Protein AF-A0A7C6GNL2-F1 (afdb_monomer_lite)

Structure (mmCIF, N/CA/C/O backbone):
data_AF-A0A7C6GNL2-F1
#
_entry.id   AF-A0A7C6GNL2-F1
#
loop_
_atom_site.group_PDB
_atom_site.id
_atom_site.type_symbol
_atom_site.label_atom_id
_atom_site.label_alt_id
_atom_site.label_comp_id
_atom_site.label_asym_id
_atom_site.label_entity_id
_atom_site.label_seq_id
_atom_site.pdbx_PDB_ins_code
_atom_site.Cartn_x
_atom_site.Cartn_y
_atom_site.Cartn_z
_atom_site.occupancy
_atom_site.B_iso_or_equiv
_atom_site.auth_seq_id
_atom_site.auth_comp_id
_atom_site.auth_asym_id
_atom_site.auth_atom_id
_atom_site.pdbx_PDB_model_num
ATOM 1 N N . MET A 1 1 ? 19.125 -13.746 -26.989 1.00 33.44 1 MET A N 1
ATOM 2 C CA . MET A 1 1 ? 17.902 -13.047 -26.528 1.00 33.44 1 MET A CA 1
ATOM 3 C C . MET A 1 1 ? 16.769 -14.053 -26.370 1.00 33.44 1 MET A C 1
ATOM 5 O O . MET A 1 1 ? 16.201 -14.472 -27.370 1.00 33.44 1 MET A O 1
ATOM 9 N N . ARG A 1 2 ? 16.473 -14.507 -25.143 1.00 24.39 2 ARG A N 1
ATOM 10 C CA . ARG A 1 2 ? 15.269 -15.316 -24.880 1.00 24.39 2 ARG A CA 1
ATOM 11 C C . ARG A 1 2 ? 14.082 -14.361 -24.769 1.00 24.39 2 ARG A C 1
ATOM 13 O O . ARG A 1 2 ? 14.089 -13.482 -23.917 1.00 24.39 2 ARG A O 1
ATOM 20 N N . LYS A 1 3 ? 13.096 -14.511 -25.657 1.00 26.95 3 LYS A N 1
ATOM 21 C CA . LYS A 1 3 ? 11.795 -13.844 -25.534 1.00 26.95 3 LYS A CA 1
ATOM 22 C C . LYS A 1 3 ? 11.129 -14.372 -24.263 1.00 26.95 3 LYS A C 1
ATOM 24 O O . LYS A 1 3 ? 10.720 -15.530 -24.237 1.00 26.95 3 LYS A O 1
ATOM 29 N N . ILE A 1 4 ? 11.056 -13.540 -23.229 1.00 29.83 4 ILE A N 1
ATOM 30 C CA . ILE A 1 4 ? 10.229 -13.796 -22.048 1.00 29.83 4 ILE A CA 1
ATOM 31 C C . ILE A 1 4 ? 8.781 -13.827 -22.550 1.00 29.83 4 ILE A C 1
ATOM 33 O O . ILE A 1 4 ? 8.282 -12.830 -23.078 1.00 29.83 4 ILE A O 1
ATOM 37 N N . ARG A 1 5 ? 8.142 -15.000 -22.499 1.00 28.52 5 ARG A N 1
ATOM 38 C CA . ARG A 1 5 ? 6.712 -15.128 -22.790 1.00 28.52 5 ARG A CA 1
ATOM 39 C C . ARG A 1 5 ? 5.956 -14.483 -21.631 1.00 28.52 5 ARG A C 1
ATOM 41 O O . ARG A 1 5 ? 6.134 -14.889 -20.491 1.00 28.52 5 ARG A O 1
ATOM 48 N N . ARG A 1 6 ? 5.155 -13.467 -21.948 1.00 39.97 6 ARG A N 1
ATOM 49 C CA . ARG A 1 6 ? 4.158 -12.890 -21.047 1.00 39.97 6 ARG A CA 1
ATOM 50 C C . ARG A 1 6 ? 3.009 -13.884 -20.961 1.00 39.97 6 ARG A C 1
ATOM 52 O O . ARG A 1 6 ? 2.268 -14.023 -21.929 1.00 39.97 6 ARG A O 1
ATOM 59 N N . ASP A 1 7 ? 2.929 -14.609 -19.858 1.00 34.62 7 ASP A N 1
ATOM 60 C CA . ASP A 1 7 ? 1.744 -15.386 -19.511 1.00 34.62 7 ASP A CA 1
ATOM 61 C C . ASP A 1 7 ? 0.871 -14.471 -18.644 1.00 34.62 7 ASP A C 1
ATOM 63 O O . ASP A 1 7 ? 0.936 -14.498 -17.420 1.00 34.62 7 ASP A O 1
ATOM 67 N N . THR A 1 8 ? 0.188 -13.523 -19.289 1.00 42.47 8 THR A N 1
ATOM 68 C CA . THR A 1 8 ? -0.749 -12.611 -18.621 1.00 42.47 8 THR A CA 1
ATOM 69 C C . THR A 1 8 ? -2.067 -13.352 -18.478 1.00 42.47 8 THR A C 1
ATOM 71 O O . THR A 1 8 ? -2.775 -13.556 -19.472 1.00 42.47 8 THR A O 1
ATOM 74 N N . GLY A 1 9 ? -2.372 -13.792 -17.259 1.00 48.53 9 GLY A N 1
ATOM 75 C CA . GLY A 1 9 ? -3.711 -14.247 -16.908 1.00 48.53 9 GLY A CA 1
ATOM 76 C C . GLY A 1 9 ? -4.732 -13.107 -17.041 1.00 48.53 9 GLY A C 1
ATOM 77 O O . GLY A 1 9 ? -4.393 -11.993 -17.447 1.00 48.53 9 GLY A O 1
ATOM 78 N N . PRO A 1 10 ? -6.016 -13.349 -16.733 1.00 55.38 10 PRO A N 1
ATOM 79 C CA . PRO A 1 10 ? -6.971 -12.252 -16.632 1.00 55.38 10 PRO A CA 1
ATOM 80 C C . PRO A 1 10 ? -6.491 -11.253 -15.570 1.00 55.38 10 PRO A C 1
ATOM 82 O O . PRO A 1 10 ? -6.078 -11.661 -14.485 1.00 55.38 10 PRO A O 1
ATOM 85 N N . ALA A 1 11 ? -6.565 -9.957 -15.887 1.00 65.69 11 ALA A N 1
ATOM 86 C CA . ALA A 1 11 ? -6.162 -8.892 -14.976 1.00 65.69 11 ALA A CA 1
ATOM 87 C C . ALA A 1 11 ? -6.841 -9.060 -13.607 1.00 65.69 11 ALA A C 1
ATOM 89 O O . ALA A 1 11 ? -8.054 -9.284 -13.521 1.00 65.69 11 ALA A O 1
ATOM 90 N N . LEU A 1 12 ? -6.043 -8.965 -12.545 1.00 76.62 12 LEU A N 1
ATOM 91 C CA . LEU A 1 12 ? -6.533 -9.075 -11.179 1.00 76.62 12 LEU A CA 1
ATOM 92 C C . LEU A 1 12 ? -7.338 -7.824 -10.808 1.00 76.62 12 LEU A C 1
ATOM 94 O O . LEU A 1 12 ? -6.898 -6.696 -11.022 1.00 76.62 12 LEU A O 1
ATOM 98 N N . ASP A 1 13 ? -8.526 -8.049 -10.253 1.00 80.25 13 ASP A N 1
ATOM 99 C CA . ASP A 1 13 ? -9.419 -7.016 -9.730 1.00 80.25 13 ASP A CA 1
ATOM 100 C C . ASP A 1 13 ? -9.452 -7.138 -8.205 1.00 80.25 13 ASP A C 1
ATOM 102 O O . ASP A 1 13 ? -10.037 -8.077 -7.661 1.00 80.25 13 ASP A O 1
ATOM 106 N N . GLY A 1 14 ? -8.779 -6.209 -7.531 1.00 69.69 14 GLY A N 1
ATOM 107 C CA . GLY A 1 14 ? -8.608 -6.159 -6.085 1.00 69.69 14 GLY A CA 1
ATOM 108 C C . GLY A 1 14 ? -9.915 -6.008 -5.318 1.00 69.69 14 GLY A C 1
ATOM 109 O O . GLY A 1 14 ? -10.025 -6.518 -4.204 1.00 69.69 14 GLY A O 1
ATOM 110 N N . SER A 1 15 ? -10.936 -5.389 -5.923 1.00 75.69 15 SER A N 1
ATOM 111 C CA . SER A 1 15 ? -12.240 -5.181 -5.278 1.00 75.69 15 SER A CA 1
ATOM 112 C C . SER A 1 15 ? -12.933 -6.492 -4.900 1.00 75.69 15 SER A C 1
ATOM 114 O O . SER A 1 15 ? -13.653 -6.551 -3.903 1.00 75.69 15 SER A O 1
ATOM 116 N N . LYS A 1 16 ? -12.643 -7.572 -5.635 1.00 79.94 16 LYS A N 1
ATOM 117 C CA . LYS A 1 16 ? -13.168 -8.917 -5.369 1.00 79.94 16 LYS A CA 1
ATOM 118 C C . LYS A 1 16 ? -12.619 -9.549 -4.096 1.00 79.94 16 LYS A C 1
ATOM 120 O O . LYS A 1 16 ? -13.212 -10.513 -3.638 1.00 79.94 16 LYS A O 1
ATOM 125 N N . TYR A 1 17 ? -11.519 -9.017 -3.561 1.00 75.75 17 TYR A N 1
ATOM 126 C CA . TYR A 1 17 ? -10.804 -9.575 -2.413 1.00 75.75 17 TYR A CA 1
ATOM 127 C C . TYR A 1 17 ? -10.916 -8.697 -1.156 1.00 75.75 17 TYR A C 1
ATOM 129 O O . TYR A 1 17 ? -10.253 -8.951 -0.152 1.00 75.75 17 TYR A O 1
ATOM 137 N N . ALA A 1 18 ? -11.724 -7.631 -1.192 1.00 69.38 18 ALA A N 1
ATOM 138 C CA . ALA A 1 18 ? -11.839 -6.688 -0.079 1.00 69.38 18 ALA A CA 1
ATOM 139 C C . ALA A 1 18 ? -12.412 -7.341 1.197 1.00 69.38 18 ALA A C 1
ATOM 141 O O . ALA A 1 18 ? -12.014 -6.995 2.308 1.00 69.38 18 ALA A O 1
ATOM 142 N N . ALA A 1 19 ? -13.317 -8.315 1.050 1.00 67.00 19 ALA A N 1
ATOM 143 C CA . ALA A 1 19 ? -13.895 -9.051 2.175 1.00 67.00 19 ALA A CA 1
ATOM 144 C C . ALA A 1 19 ? -12.882 -10.015 2.817 1.00 67.00 19 ALA A C 1
ATOM 146 O O . ALA A 1 19 ? -12.830 -10.139 4.041 1.00 67.00 19 ALA A O 1
ATOM 147 N N . GLU A 1 20 ? -12.041 -10.653 2.008 1.00 72.94 20 GLU A N 1
ATOM 148 C CA . GLU A 1 20 ? -10.931 -11.492 2.442 1.00 72.94 20 GLU A CA 1
ATOM 149 C C . GLU A 1 20 ? -9.915 -10.644 3.205 1.00 72.94 20 GLU A C 1
ATOM 151 O O . GLU A 1 20 ? -9.549 -11.005 4.323 1.00 72.94 20 GLU A O 1
ATOM 156 N N . VAL A 1 21 ? -9.548 -9.473 2.665 1.00 67.25 21 VAL A N 1
ATOM 157 C CA . VAL A 1 21 ? -8.691 -8.482 3.340 1.00 67.25 21 VAL A CA 1
ATOM 158 C C . VAL A 1 21 ? -9.301 -8.031 4.678 1.00 67.25 21 VAL A C 1
ATOM 160 O O . VAL A 1 21 ? -8.579 -7.901 5.660 1.00 67.25 21 VAL A O 1
ATOM 163 N N . TRP A 1 22 ? -10.621 -7.868 4.798 1.00 68.00 22 TRP A N 1
ATOM 164 C CA . TRP A 1 22 ? -11.249 -7.574 6.097 1.00 68.00 22 TRP A CA 1
ATOM 165 C C . TRP A 1 22 ? -11.150 -8.728 7.096 1.00 68.00 22 TRP A C 1
ATOM 167 O O . TRP A 1 22 ? -10.716 -8.536 8.235 1.00 68.00 22 TRP A O 1
ATOM 177 N N . SER A 1 23 ? -11.561 -9.927 6.671 1.00 63.06 23 SER A N 1
ATOM 178 C CA . SER A 1 23 ? -11.539 -11.130 7.510 1.00 63.06 23 SER A CA 1
ATOM 179 C C . SER A 1 23 ? -10.132 -11.383 8.061 1.00 63.06 23 SER A C 1
ATOM 181 O O . SER A 1 23 ? -9.971 -11.799 9.207 1.00 63.06 23 SER A O 1
ATOM 183 N N . LEU A 1 24 ? -9.122 -11.040 7.262 1.00 59.66 24 LEU A N 1
ATOM 184 C CA . LEU A 1 24 ? -7.699 -11.069 7.570 1.00 59.66 24 LEU A CA 1
ATOM 185 C C . LEU A 1 24 ? -7.273 -10.139 8.712 1.00 59.66 24 LEU A C 1
ATOM 187 O O . LEU A 1 24 ? -6.586 -10.576 9.636 1.00 59.66 24 LEU A O 1
ATOM 191 N N . PHE A 1 25 ? -7.685 -8.871 8.670 1.00 59.47 25 PHE A N 1
ATOM 192 C CA . PHE A 1 25 ? -7.272 -7.869 9.659 1.00 59.47 25 PHE A CA 1
ATOM 193 C C . PHE A 1 25 ? -8.088 -7.903 10.954 1.00 59.47 25 PHE A C 1
ATOM 195 O O . PHE A 1 25 ? -7.600 -7.465 11.991 1.00 59.47 25 PHE A O 1
ATOM 202 N N . SER A 1 26 ? -9.281 -8.505 10.945 1.00 57.78 26 SER A N 1
ATOM 203 C CA . SER A 1 26 ? -10.074 -8.718 12.168 1.00 57.78 26 SER A CA 1
ATOM 204 C C . SER A 1 26 ? -9.400 -9.642 13.203 1.00 57.78 26 SER A C 1
ATOM 206 O O . SER A 1 26 ? -9.794 -9.650 14.368 1.00 57.78 26 SER A O 1
ATOM 208 N N . ALA A 1 27 ? -8.354 -10.377 12.799 1.00 49.28 27 ALA A N 1
ATOM 209 C CA . ALA A 1 27 ? -7.513 -11.204 13.668 1.00 49.28 27 ALA A CA 1
ATOM 210 C C . ALA A 1 27 ? -6.272 -10.465 14.223 1.00 49.28 27 ALA A C 1
ATOM 212 O O . ALA A 1 27 ? -5.505 -11.038 14.997 1.00 49.28 27 ALA A O 1
ATOM 213 N N . VAL A 1 28 ? -6.048 -9.201 13.842 1.00 47.91 28 VAL A N 1
ATOM 214 C CA . VAL A 1 28 ? -4.936 -8.377 14.337 1.00 47.91 28 VAL A CA 1
ATOM 215 C C . VAL A 1 28 ? -5.339 -7.738 15.664 1.00 47.91 28 VAL A C 1
ATOM 217 O O . VAL A 1 28 ? -6.171 -6.837 15.700 1.00 47.91 28 VAL A O 1
ATOM 220 N N . SER A 1 29 ? -4.735 -8.171 16.773 1.00 50.78 29 SER A N 1
ATOM 221 C CA . SER A 1 29 ? -4.815 -7.453 18.050 1.00 50.78 29 SER A CA 1
ATOM 222 C C . SER A 1 29 ? -3.438 -6.952 18.482 1.00 50.78 29 SER A C 1
ATOM 224 O O . SER A 1 29 ? -2.419 -7.584 18.210 1.00 50.78 29 SER A O 1
ATOM 226 N N . ARG A 1 30 ? -3.407 -5.785 19.142 1.00 42.44 30 ARG A N 1
ATOM 227 C CA . ARG A 1 30 ? -2.178 -5.179 19.675 1.00 42.44 30 ARG A CA 1
ATOM 228 C C . ARG A 1 30 ? -1.439 -6.183 20.567 1.00 42.44 30 ARG A C 1
ATOM 230 O O . ARG A 1 30 ? -1.999 -6.633 21.564 1.00 42.44 30 ARG A O 1
ATOM 237 N N . SER A 1 31 ? -0.164 -6.435 20.281 1.00 39.41 31 SER A N 1
ATOM 238 C CA . SER A 1 31 ? 0.769 -7.020 21.246 1.00 39.41 31 SER A CA 1
ATOM 239 C C . SER A 1 31 ? 1.879 -6.015 21.538 1.00 39.41 31 SER A C 1
ATOM 241 O O . SER A 1 31 ? 2.695 -5.705 20.674 1.00 39.41 31 SER A O 1
ATOM 243 N N . VAL A 1 32 ? 1.879 -5.462 22.752 1.00 36.00 32 VAL A N 1
ATOM 244 C CA . VAL A 1 32 ? 2.984 -4.647 23.269 1.00 36.00 32 VAL A CA 1
ATOM 245 C C . VAL A 1 32 ? 3.971 -5.618 23.908 1.00 36.00 32 VAL A C 1
ATOM 247 O O . VAL A 1 32 ? 3.662 -6.201 24.948 1.00 36.00 32 VAL A O 1
ATOM 250 N N . LYS A 1 33 ? 5.151 -5.824 23.310 1.00 37.06 33 LYS A N 1
ATOM 251 C CA . LYS A 1 33 ? 6.244 -6.488 24.036 1.00 37.06 33 LYS A CA 1
ATOM 252 C C . LYS A 1 33 ? 6.820 -5.495 25.039 1.00 37.06 33 LYS A C 1
ATOM 254 O O . LYS A 1 33 ? 7.114 -4.356 24.693 1.00 37.06 33 LYS A O 1
ATOM 259 N N . GLY A 1 34 ? 6.860 -5.934 26.295 1.00 33.59 34 GLY A N 1
ATOM 260 C CA . GLY A 1 34 ? 7.109 -5.110 27.469 1.00 33.59 34 GLY A CA 1
ATOM 261 C C . GLY A 1 34 ? 8.377 -4.266 27.394 1.00 33.59 34 GLY A C 1
ATOM 262 O O . GLY A 1 34 ? 9.389 -4.659 26.822 1.00 33.59 34 GLY A O 1
ATOM 263 N N . THR A 1 35 ? 8.295 -3.107 28.034 1.00 32.00 35 THR A N 1
ATOM 264 C CA . THR A 1 35 ? 9.419 -2.253 28.407 1.00 32.00 35 THR A CA 1
ATOM 265 C C . THR A 1 35 ? 10.457 -3.052 29.195 1.00 32.00 35 THR A C 1
ATOM 267 O O . THR A 1 35 ? 10.223 -3.371 30.361 1.00 32.00 35 THR A O 1
ATOM 270 N N . GLU A 1 36 ? 11.617 -3.341 28.605 1.00 32.41 36 GLU A N 1
ATOM 271 C CA . GLU A 1 36 ? 12.822 -3.589 29.398 1.00 32.41 36 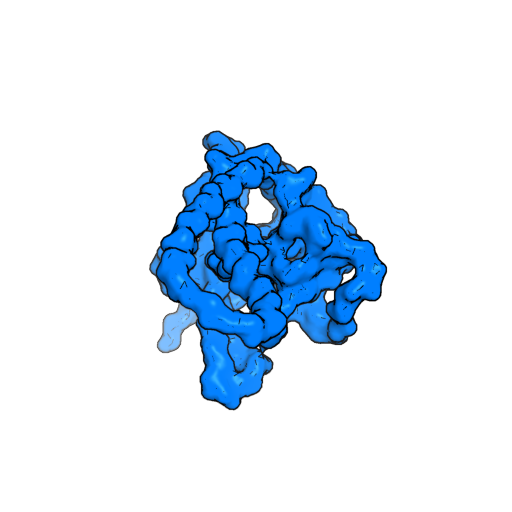GLU A CA 1
ATOM 272 C C . GLU A 1 36 ? 13.425 -2.235 29.775 1.00 32.41 36 GLU A C 1
ATOM 274 O O . GLU A 1 36 ? 14.167 -1.610 29.020 1.00 32.41 36 GLU A O 1
ATOM 279 N N . THR A 1 37 ? 13.090 -1.763 30.973 1.00 30.92 37 THR A N 1
ATOM 280 C CA . THR A 1 37 ? 13.847 -0.709 31.642 1.00 30.92 37 THR A CA 1
ATOM 281 C C . THR A 1 37 ? 15.217 -1.268 32.009 1.00 30.92 37 THR A C 1
ATOM 283 O O . THR A 1 37 ? 15.380 -1.973 33.005 1.00 30.92 37 THR A O 1
ATOM 286 N N . ARG A 1 38 ? 16.238 -0.945 31.213 1.00 30.98 38 ARG A N 1
ATOM 287 C CA . ARG A 1 38 ? 17.623 -1.048 31.676 1.00 30.98 38 ARG A CA 1
ATOM 288 C C . ARG A 1 38 ? 17.912 0.146 32.578 1.00 30.98 38 ARG A C 1
ATOM 290 O O . ARG A 1 38 ? 18.165 1.246 32.100 1.00 30.98 38 ARG A O 1
ATOM 297 N N . SER A 1 39 ? 17.866 -0.081 33.887 1.00 25.36 39 SER A N 1
ATOM 298 C CA . SER A 1 39 ? 18.403 0.852 34.875 1.00 25.36 39 SER A CA 1
ATOM 299 C C . SER A 1 39 ? 19.901 1.024 34.626 1.00 25.36 39 SER A C 1
ATOM 301 O O . SER A 1 39 ? 20.666 0.071 34.772 1.00 25.36 39 SER A O 1
ATOM 303 N N . VAL A 1 40 ? 20.321 2.227 34.243 1.00 33.22 40 VAL A N 1
ATOM 304 C CA . VAL A 1 40 ? 21.727 2.628 34.308 1.00 33.22 40 VAL A CA 1
ATOM 305 C C . VAL A 1 40 ? 21.905 3.360 35.634 1.00 33.22 40 VAL A C 1
ATOM 307 O O . VAL A 1 40 ? 21.385 4.458 35.820 1.00 33.22 40 VAL A O 1
ATOM 310 N N . GLU A 1 41 ? 22.583 2.721 36.586 1.00 30.84 41 GLU A N 1
ATOM 311 C CA . GLU A 1 41 ? 23.056 3.393 37.794 1.00 30.84 41 GLU A CA 1
ATOM 312 C C . GLU A 1 41 ? 24.193 4.359 37.440 1.00 30.84 41 GLU A C 1
ATOM 314 O O . GLU A 1 41 ? 25.213 3.953 36.887 1.00 30.84 41 GLU A O 1
ATOM 319 N N . GLY A 1 42 ? 24.024 5.618 37.853 1.00 30.56 42 GLY A N 1
ATOM 320 C CA . GLY A 1 42 ? 25.122 6.531 38.163 1.00 30.56 42 GLY A CA 1
ATOM 321 C C . GLY A 1 42 ? 25.489 7.547 37.081 1.00 30.56 42 GLY A C 1
ATOM 322 O O . GLY A 1 42 ? 26.193 7.224 36.132 1.00 30.56 42 GLY A O 1
ATOM 323 N N . ALA A 1 43 ? 25.097 8.804 37.300 1.00 31.91 43 ALA A N 1
ATOM 324 C CA . ALA A 1 43 ? 25.997 9.938 37.566 1.00 31.91 43 ALA A CA 1
ATOM 325 C C . ALA A 1 43 ? 25.318 11.258 37.170 1.00 31.91 43 ALA A C 1
ATOM 327 O O . ALA A 1 43 ? 24.861 11.447 36.047 1.00 31.91 43 ALA A O 1
ATOM 328 N N . GLU A 1 44 ? 25.258 12.160 38.140 1.00 40.31 44 GLU A N 1
ATOM 329 C CA . GLU A 1 44 ? 24.697 13.504 38.071 1.00 40.31 44 GLU A CA 1
ATOM 330 C C . GLU A 1 44 ? 25.380 14.360 36.989 1.00 40.31 44 GLU A C 1
ATOM 332 O O . GLU A 1 44 ? 26.604 14.353 36.875 1.00 40.31 44 GLU A O 1
ATOM 337 N N . THR A 1 45 ? 24.605 15.124 36.213 1.00 35.06 45 THR A N 1
ATOM 338 C CA . THR A 1 45 ? 24.884 16.529 35.840 1.00 35.06 45 THR A CA 1
ATOM 339 C C . THR A 1 45 ? 23.701 17.119 35.066 1.00 35.06 45 THR A C 1
ATOM 341 O O . THR A 1 45 ? 23.115 16.484 34.195 1.00 35.06 45 THR A O 1
ATOM 344 N N . GLU A 1 46 ? 23.330 18.344 35.435 1.00 38.84 46 GLU A N 1
ATOM 345 C CA . GLU A 1 46 ? 22.211 19.115 34.897 1.00 38.84 46 GLU A CA 1
ATOM 346 C C . GLU A 1 46 ? 22.395 19.471 33.411 1.00 38.84 46 GLU A C 1
ATOM 348 O O . GLU A 1 46 ? 23.426 20.001 32.997 1.00 38.84 46 GLU A O 1
ATOM 353 N N . GLY A 1 47 ? 21.347 19.249 32.621 1.00 30.44 47 GLY A N 1
ATOM 354 C CA . GLY A 1 47 ? 21.229 19.708 31.241 1.00 30.44 47 GLY A CA 1
ATOM 355 C C . GLY A 1 47 ? 19.965 19.124 30.624 1.00 30.44 47 GLY A C 1
ATOM 356 O O . GLY A 1 47 ? 19.738 17.925 30.724 1.00 30.44 47 GLY A O 1
ATOM 357 N N . VAL A 1 48 ? 19.107 19.970 30.051 1.00 34.47 48 VAL A N 1
ATOM 358 C CA . VAL A 1 48 ? 17.815 19.592 29.452 1.00 34.47 48 VAL A CA 1
ATOM 359 C C . VAL A 1 48 ? 18.000 18.412 28.488 1.00 34.47 48 VAL A C 1
ATOM 361 O O . VAL A 1 48 ? 18.540 18.580 27.397 1.00 34.47 48 VAL A O 1
ATOM 364 N N . GLN A 1 49 ? 17.564 17.221 28.904 1.00 25.89 49 GLN A N 1
ATOM 365 C CA . GLN A 1 49 ? 17.532 16.027 28.067 1.00 25.89 49 GLN A CA 1
ATOM 366 C C . GLN A 1 49 ? 16.297 16.105 27.169 1.00 25.89 49 GLN A C 1
ATOM 368 O O . GLN A 1 49 ? 15.166 16.116 27.656 1.00 25.89 49 GLN A O 1
ATOM 373 N N . ALA A 1 50 ? 16.509 16.164 25.854 1.00 31.34 50 ALA A N 1
ATOM 374 C CA . ALA A 1 50 ? 15.494 15.707 24.920 1.00 31.34 50 ALA A CA 1
ATOM 375 C C . ALA A 1 50 ? 15.303 14.209 25.185 1.00 31.34 50 ALA A C 1
ATOM 377 O O . ALA A 1 50 ? 16.250 13.431 25.079 1.00 31.34 50 ALA A O 1
ATOM 378 N N . ASP A 1 51 ? 14.104 13.833 25.619 1.00 28.00 51 ASP A N 1
ATOM 379 C CA . ASP A 1 51 ? 13.707 12.445 25.810 1.00 28.00 51 ASP A CA 1
ATOM 380 C C . ASP A 1 51 ? 13.588 11.775 24.432 1.00 28.00 51 ASP A C 1
ATOM 382 O O . ASP A 1 51 ? 12.524 11.738 23.822 1.00 28.00 51 ASP A O 1
ATOM 386 N N . GLU A 1 52 ? 14.717 11.303 23.899 1.00 37.41 52 GLU A N 1
ATOM 387 C CA . GLU A 1 52 ? 14.781 10.428 22.723 1.00 37.41 52 GLU A CA 1
ATOM 388 C C . GLU A 1 52 ? 14.536 8.961 23.118 1.00 37.41 52 GLU A C 1
ATOM 390 O O . GLU A 1 52 ? 15.176 8.045 22.602 1.00 37.41 52 GLU A O 1
ATOM 395 N N . SER A 1 53 ? 13.598 8.691 24.032 1.00 31.28 53 SER A N 1
ATOM 396 C CA . SER A 1 53 ? 13.071 7.335 24.197 1.00 31.28 53 SER A CA 1
ATOM 397 C C . SER A 1 53 ? 12.051 7.035 23.093 1.00 31.28 53 SER A C 1
ATOM 399 O O . SER A 1 53 ? 10.846 6.915 23.308 1.00 31.28 53 SER A O 1
ATOM 401 N N . VAL A 1 54 ? 12.535 6.883 21.856 1.00 37.03 54 VAL A N 1
ATOM 402 C CA . VAL A 1 54 ? 11.744 6.223 20.812 1.00 37.03 54 VAL A CA 1
ATOM 403 C C . VAL A 1 54 ? 11.710 4.744 21.174 1.00 37.03 54 VAL A C 1
ATOM 405 O O . VAL A 1 54 ? 12.614 3.983 20.847 1.00 37.03 54 VAL A O 1
ATOM 408 N N . SER A 1 55 ? 10.695 4.332 21.929 1.00 37.91 55 SER A N 1
ATOM 409 C CA . SER A 1 55 ? 10.412 2.914 22.123 1.00 37.91 55 SER A CA 1
ATOM 410 C C . SER A 1 55 ? 10.249 2.257 20.750 1.00 37.91 55 SER A C 1
ATOM 412 O O . SER A 1 55 ? 9.395 2.692 19.974 1.00 37.91 55 SER A O 1
ATOM 414 N N . ASP A 1 56 ? 11.035 1.215 20.467 1.00 37.56 56 ASP A N 1
ATOM 415 C CA . ASP A 1 56 ? 10.899 0.376 19.273 1.00 37.56 56 ASP A CA 1
ATOM 416 C C . ASP A 1 56 ? 9.584 -0.411 19.353 1.00 37.56 56 ASP A C 1
ATOM 418 O O . ASP A 1 56 ? 9.533 -1.586 19.724 1.00 37.56 56 ASP A O 1
ATOM 422 N N . VAL A 1 57 ? 8.473 0.251 19.036 1.00 40.81 57 VAL A N 1
ATOM 423 C CA . VAL A 1 57 ? 7.179 -0.412 18.931 1.00 40.81 57 VAL A CA 1
ATOM 424 C C . VAL A 1 57 ? 7.153 -1.150 17.599 1.00 40.81 57 VAL A C 1
ATOM 426 O O . VAL A 1 57 ? 6.804 -0.600 16.557 1.00 40.81 57 VAL A O 1
ATOM 429 N N . THR A 1 58 ? 7.559 -2.417 17.633 1.00 44.88 58 THR A N 1
ATOM 430 C CA . THR A 1 58 ? 7.302 -3.347 16.532 1.00 44.88 58 THR A CA 1
ATOM 431 C C . THR A 1 58 ? 5.892 -3.892 16.709 1.00 44.88 58 THR A C 1
ATOM 433 O O . THR A 1 58 ? 5.630 -4.699 17.602 1.00 44.88 58 THR A O 1
ATOM 436 N N . TRP A 1 59 ? 4.967 -3.417 15.881 1.00 51.12 59 TRP A N 1
ATOM 437 C CA . TRP A 1 59 ? 3.578 -3.862 15.907 1.00 51.12 59 TRP A CA 1
ATOM 438 C C . TRP A 1 59 ? 3.486 -5.281 15.357 1.00 51.12 59 TRP A C 1
ATOM 440 O O . TRP A 1 59 ? 3.791 -5.502 14.191 1.00 51.12 59 TRP A O 1
ATOM 450 N N . GLN A 1 60 ? 3.085 -6.237 16.191 1.00 50.19 60 GLN A N 1
ATOM 451 C CA . GLN A 1 60 ? 2.962 -7.645 15.817 1.00 50.19 60 GLN A CA 1
ATOM 452 C C . GLN A 1 60 ? 1.475 -8.021 15.734 1.00 50.19 60 GLN A C 1
ATOM 454 O O . GLN A 1 60 ? 0.707 -7.679 16.637 1.00 50.19 60 GLN A O 1
ATOM 459 N N . GLN A 1 61 ? 1.073 -8.711 14.663 1.00 52.62 61 GLN A N 1
ATOM 460 C CA . GLN A 1 61 ? -0.191 -9.451 14.641 1.00 52.62 61 GLN A CA 1
ATOM 461 C C . GLN A 1 61 ? -0.120 -10.571 15.699 1.00 52.62 61 GLN A C 1
ATOM 463 O O . GLN A 1 61 ? 0.953 -10.932 16.172 1.00 52.62 61 GLN A O 1
ATOM 468 N N . SER A 1 62 ? -1.266 -11.022 16.194 1.00 43.75 62 SER A N 1
ATOM 469 C CA . SER A 1 62 ? -1.348 -11.966 17.318 1.00 43.75 62 SER A CA 1
ATOM 470 C C . SER A 1 62 ? -1.846 -13.347 16.897 1.00 43.75 62 SER A C 1
ATOM 472 O O . SER A 1 62 ? -1.607 -14.321 17.611 1.00 43.75 62 SER A O 1
ATOM 474 N N . ALA A 1 63 ? -2.495 -13.452 15.736 1.00 45.69 63 ALA A N 1
ATOM 475 C CA . ALA A 1 63 ? -2.755 -14.707 15.051 1.00 45.69 63 ALA A CA 1
ATOM 476 C C . ALA A 1 63 ? -3.119 -14.462 13.581 1.00 45.69 63 ALA A C 1
ATOM 478 O O . ALA A 1 63 ? -3.867 -13.543 13.243 1.00 45.69 63 ALA A O 1
ATOM 479 N N . ALA A 1 64 ? -2.634 -15.346 12.718 1.00 47.50 64 ALA A N 1
ATOM 480 C CA . ALA A 1 64 ? -3.183 -15.530 11.390 1.00 47.50 64 ALA A CA 1
ATOM 481 C C . ALA A 1 64 ? -4.594 -16.148 11.471 1.00 47.50 64 ALA A C 1
ATOM 483 O O . ALA A 1 64 ? -4.778 -17.112 12.222 1.00 47.50 64 ALA A O 1
ATOM 484 N N . PRO A 1 65 ? -5.591 -15.656 10.715 1.00 51.06 65 PRO A N 1
ATOM 485 C CA . PRO A 1 65 ? -6.870 -16.348 10.595 1.00 51.06 65 PRO A CA 1
ATOM 486 C C . PRO A 1 65 ? -6.682 -17.773 10.061 1.00 51.06 65 PRO A C 1
ATOM 488 O O . PRO A 1 65 ? -5.829 -18.021 9.212 1.00 51.06 65 PRO A O 1
ATOM 491 N N . SER A 1 66 ? -7.501 -18.708 10.546 1.00 46.62 66 SER A N 1
ATOM 492 C CA . SER A 1 66 ? -7.356 -20.142 10.265 1.00 46.62 66 SER A CA 1
ATOM 493 C C . SER A 1 66 ? -7.674 -20.544 8.822 1.00 46.62 66 SER A C 1
ATOM 495 O O . SER A 1 66 ? -7.172 -21.568 8.374 1.00 46.62 66 SER A O 1
ATOM 497 N N . GLU A 1 67 ? -8.474 -19.759 8.093 1.00 50.81 67 GLU A N 1
ATOM 498 C CA . GLU A 1 67 ? -8.755 -19.957 6.666 1.00 50.81 67 GLU A CA 1
ATOM 499 C C . GLU A 1 67 ? -8.986 -18.596 5.998 1.00 50.81 67 GLU A C 1
ATOM 501 O O . GLU A 1 67 ? -10.001 -17.934 6.216 1.00 50.81 67 GLU A O 1
ATOM 506 N N . ILE A 1 68 ? -8.015 -18.154 5.205 1.00 55.94 68 ILE A N 1
ATOM 507 C CA . ILE A 1 68 ? -8.088 -16.924 4.416 1.00 55.94 68 ILE A CA 1
ATOM 508 C C . ILE A 1 68 ? -8.452 -17.325 2.989 1.00 55.94 68 ILE A C 1
ATOM 510 O O . ILE A 1 68 ? -7.870 -18.264 2.445 1.00 55.94 68 ILE A O 1
ATOM 514 N N . GLY A 1 69 ? -9.411 -16.629 2.375 1.00 56.81 69 GLY A N 1
ATOM 515 C CA . GLY A 1 69 ? -9.745 -16.847 0.967 1.00 56.81 69 GLY A CA 1
ATOM 516 C C . GLY A 1 69 ? -8.513 -16.696 0.065 1.00 56.81 69 GLY A C 1
ATOM 517 O O . GLY A 1 69 ? -7.602 -15.922 0.349 1.00 56.81 69 GLY A O 1
ATOM 518 N N . LYS A 1 70 ? -8.461 -17.453 -1.031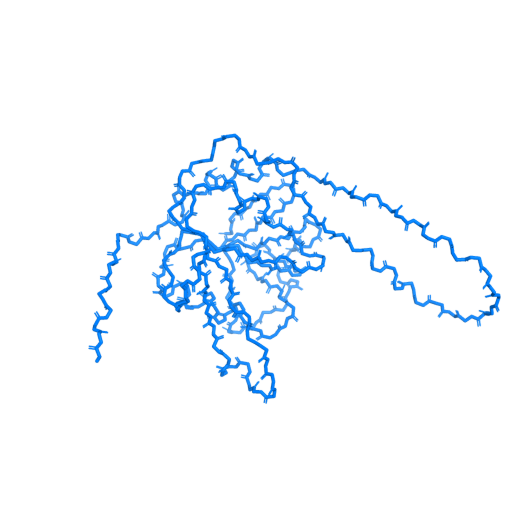 1.00 71.12 70 LYS A N 1
ATOM 519 C CA . LYS A 1 70 ? -7.291 -17.482 -1.915 1.00 71.12 70 LYS A CA 1
ATOM 520 C C . LYS A 1 70 ? -7.106 -16.143 -2.638 1.00 71.12 70 LYS A C 1
ATOM 522 O O . LYS A 1 70 ? -7.881 -15.819 -3.538 1.00 71.12 70 LYS A O 1
ATOM 527 N N . ILE A 1 71 ? -6.055 -15.400 -2.292 1.00 77.50 71 ILE A N 1
ATOM 528 C CA . ILE A 1 71 ? -5.640 -14.186 -3.009 1.00 77.50 71 ILE A CA 1
ATOM 529 C C . ILE A 1 71 ? -4.538 -14.592 -3.996 1.00 77.50 71 ILE A C 1
ATOM 531 O O . ILE A 1 71 ? -3.528 -15.141 -3.582 1.00 77.50 71 ILE A O 1
ATOM 535 N N . PRO A 1 72 ? -4.668 -14.346 -5.310 1.00 83.31 72 PRO A N 1
ATOM 536 C CA . PRO A 1 72 ? -3.704 -14.866 -6.284 1.00 83.31 72 PRO A CA 1
ATOM 537 C C . PRO A 1 72 ? -2.300 -14.266 -6.127 1.00 83.31 72 PRO A C 1
ATOM 539 O O . PRO A 1 72 ? -1.305 -14.986 -6.236 1.00 83.31 72 PRO A O 1
ATOM 542 N N . ALA A 1 73 ? -2.214 -12.958 -5.876 1.00 88.50 73 ALA A N 1
ATOM 543 C CA . ALA A 1 73 ? -0.957 -12.256 -5.656 1.00 88.50 73 ALA A CA 1
ATOM 544 C C . ALA A 1 73 ? -1.173 -10.942 -4.898 1.00 88.50 73 ALA A C 1
ATOM 546 O O . ALA A 1 73 ? -2.167 -10.243 -5.125 1.00 88.50 73 ALA A O 1
ATOM 547 N N . LEU A 1 74 ? -0.214 -10.589 -4.048 1.00 90.38 74 LEU A N 1
ATOM 548 C CA . LEU A 1 74 ? -0.196 -9.349 -3.278 1.00 90.38 74 LEU A CA 1
ATOM 549 C C . LEU A 1 74 ? 1.213 -8.754 -3.226 1.00 90.38 74 LEU A C 1
ATOM 551 O O . LEU A 1 74 ? 2.207 -9.459 -3.407 1.00 90.38 74 LEU A O 1
ATOM 555 N N . ILE A 1 75 ? 1.286 -7.455 -2.954 1.00 91.88 75 ILE A N 1
ATOM 556 C CA . ILE A 1 75 ? 2.533 -6.747 -2.663 1.00 91.88 75 ILE A CA 1
ATOM 557 C C . ILE A 1 75 ? 2.513 -6.343 -1.191 1.00 91.88 75 ILE A C 1
ATOM 559 O O . ILE A 1 75 ? 1.588 -5.658 -0.755 1.00 91.88 75 ILE A O 1
ATOM 563 N N . GLY A 1 76 ? 3.516 -6.784 -0.437 1.00 90.94 76 GLY A N 1
ATOM 564 C CA . GLY A 1 76 ? 3.729 -6.415 0.962 1.00 90.94 76 GLY A CA 1
ATOM 565 C C . GLY A 1 76 ? 4.975 -5.551 1.140 1.00 90.94 76 GLY A C 1
ATOM 566 O O . GLY A 1 76 ? 5.584 -5.115 0.167 1.00 90.94 76 GLY A O 1
ATOM 567 N N . TYR A 1 77 ? 5.378 -5.337 2.389 1.00 88.12 77 TYR A N 1
ATOM 568 C CA . TYR A 1 77 ? 6.642 -4.696 2.742 1.00 88.12 77 TYR A CA 1
ATOM 569 C C . TYR A 1 77 ? 7.219 -5.325 4.012 1.00 88.12 77 TYR A C 1
ATOM 571 O O . TYR A 1 77 ? 6.480 -5.863 4.840 1.00 88.12 77 TYR A O 1
ATOM 579 N N . ASP A 1 78 ? 8.539 -5.236 4.168 1.00 84.38 78 ASP A N 1
ATOM 580 C CA . ASP A 1 78 ? 9.187 -5.461 5.457 1.00 84.38 78 ASP A CA 1
ATOM 581 C C . ASP A 1 78 ? 9.131 -4.160 6.258 1.00 84.38 78 ASP A C 1
ATOM 583 O O . ASP A 1 78 ? 9.631 -3.126 5.816 1.00 84.38 78 ASP A O 1
ATOM 587 N N . ALA A 1 79 ? 8.479 -4.217 7.418 1.00 80.62 79 ALA A N 1
ATOM 588 C CA . ALA A 1 79 ? 8.264 -3.052 8.262 1.00 80.62 79 ALA A CA 1
ATOM 589 C C . ALA A 1 79 ? 9.564 -2.558 8.901 1.00 80.62 79 ALA A C 1
ATOM 591 O O . ALA A 1 79 ? 10.325 -3.337 9.483 1.00 80.62 79 ALA A O 1
ATOM 592 N N . LEU A 1 80 ? 9.771 -1.246 8.838 1.00 79.12 80 LEU A N 1
ATOM 593 C CA . LEU A 1 80 ? 10.775 -0.530 9.618 1.00 79.12 80 LEU A CA 1
ATOM 594 C C . LEU A 1 80 ? 10.252 -0.233 11.038 1.00 79.12 80 LEU A C 1
ATOM 596 O O . LEU A 1 80 ? 9.045 -0.330 11.285 1.00 79.12 80 LEU A O 1
ATOM 600 N N . PRO A 1 81 ? 11.125 0.138 11.996 1.00 75.25 81 PRO A N 1
ATOM 601 C CA . PRO A 1 81 ? 10.682 0.555 13.325 1.00 75.25 81 PRO A CA 1
ATOM 602 C C . PRO A 1 81 ? 9.604 1.646 13.258 1.00 75.25 81 PRO A C 1
ATOM 604 O O . PRO A 1 81 ? 9.749 2.633 12.537 1.00 75.25 81 PRO A O 1
ATOM 607 N N . GLY A 1 82 ? 8.508 1.452 13.996 1.00 70.94 82 GLY A N 1
ATOM 608 C CA . GLY A 1 82 ? 7.350 2.352 14.000 1.00 70.94 82 GLY A CA 1
ATOM 609 C C . GLY A 1 82 ? 6.304 2.084 12.909 1.00 70.94 82 GLY A C 1
ATOM 610 O O . GLY A 1 82 ? 5.201 2.623 13.000 1.00 70.94 82 GLY A O 1
ATOM 611 N N . GLU A 1 83 ? 6.587 1.228 11.924 1.00 77.69 83 GLU A N 1
ATOM 612 C CA . GLU A 1 83 ? 5.618 0.814 10.903 1.00 77.69 83 GLU A CA 1
ATOM 613 C C . GLU A 1 83 ? 4.803 -0.406 11.353 1.00 77.69 83 GLU A C 1
ATOM 615 O O . GLU A 1 83 ? 5.243 -1.225 12.166 1.00 77.69 83 GLU A O 1
ATOM 620 N N . LEU A 1 84 ? 3.596 -0.560 10.801 1.00 76.75 84 LEU A N 1
ATOM 621 C CA . LEU A 1 84 ? 2.781 -1.749 11.042 1.00 76.75 84 LEU A CA 1
ATOM 622 C C . LEU A 1 84 ? 3.482 -2.978 10.439 1.00 76.75 84 LEU A C 1
ATOM 624 O O . LEU A 1 84 ? 3.732 -2.995 9.236 1.00 76.75 84 LEU A O 1
ATOM 628 N N . SER A 1 85 ? 3.797 -4.013 11.224 1.00 79.88 85 SER A N 1
ATOM 629 C CA . SER A 1 85 ? 4.359 -5.240 10.647 1.00 79.88 85 SER A CA 1
ATOM 630 C C . SER A 1 85 ? 3.280 -6.082 9.983 1.00 79.88 85 SER A C 1
ATOM 632 O O . SER A 1 85 ? 2.262 -6.401 10.594 1.00 79.88 85 SER A O 1
ATOM 634 N N . LEU A 1 86 ? 3.547 -6.504 8.747 1.00 77.19 86 LEU A N 1
ATOM 635 C CA . LEU A 1 86 ? 2.706 -7.435 7.992 1.00 77.19 86 LEU A CA 1
ATOM 636 C C . LEU A 1 86 ? 3.302 -8.844 7.919 1.00 77.19 86 LEU A C 1
ATOM 638 O O . LEU A 1 86 ? 2.755 -9.703 7.242 1.00 77.19 86 LEU A O 1
ATOM 642 N N . ARG A 1 87 ? 4.429 -9.107 8.590 1.00 78.00 87 ARG A N 1
ATOM 643 C CA . ARG A 1 87 ? 5.180 -10.363 8.440 1.00 78.00 87 ARG A CA 1
ATOM 644 C C . ARG A 1 87 ? 4.323 -11.604 8.682 1.00 78.00 87 ARG A C 1
ATOM 646 O O . ARG A 1 87 ? 4.336 -12.525 7.873 1.00 78.00 87 ARG A O 1
ATOM 653 N N . GLU A 1 88 ? 3.594 -11.631 9.793 1.00 72.12 88 GLU A N 1
ATOM 654 C CA . GLU A 1 88 ? 2.744 -12.778 10.125 1.00 72.12 88 GLU A CA 1
ATOM 655 C C . GLU A 1 88 ? 1.588 -12.926 9.133 1.00 72.12 88 GLU A C 1
ATOM 657 O O . GLU A 1 88 ? 1.321 -14.033 8.671 1.00 72.12 88 GLU A O 1
ATOM 662 N N . PHE A 1 89 ? 0.983 -11.805 8.730 1.00 75.00 89 PHE A N 1
ATOM 663 C CA . PHE A 1 89 ? -0.047 -11.751 7.696 1.00 75.00 89 PHE A CA 1
ATOM 664 C C . PHE A 1 89 ? 0.440 -12.368 6.375 1.00 75.00 89 PHE A C 1
ATOM 666 O O . PHE A 1 89 ? -0.187 -13.290 5.855 1.00 75.00 89 PHE A O 1
ATOM 673 N N . LEU A 1 90 ? 1.579 -11.893 5.858 1.00 77.88 90 LEU A N 1
ATOM 674 C CA . LEU A 1 90 ? 2.150 -12.345 4.587 1.00 77.88 90 LEU A CA 1
ATOM 675 C C . LEU A 1 90 ? 2.500 -13.837 4.630 1.00 77.88 90 LEU A C 1
ATOM 677 O O . LEU A 1 90 ? 2.360 -14.517 3.623 1.00 77.88 90 LEU A O 1
ATOM 681 N N . SER A 1 91 ? 2.896 -14.354 5.799 1.00 75.81 91 SER A N 1
ATOM 682 C CA . SER A 1 91 ? 3.232 -15.771 5.981 1.00 75.81 91 SER A CA 1
ATOM 683 C C . SER A 1 91 ? 2.026 -16.715 6.043 1.00 75.81 91 SER A C 1
ATOM 685 O O . SER A 1 91 ? 2.190 -17.926 5.913 1.00 75.81 91 SER A O 1
ATOM 687 N N . ALA A 1 92 ? 0.825 -16.184 6.277 1.00 71.81 92 ALA A N 1
ATOM 688 C CA . ALA A 1 92 ? -0.374 -16.979 6.523 1.00 71.81 92 ALA A CA 1
ATOM 689 C C . ALA A 1 92 ? -1.349 -17.048 5.349 1.00 71.81 92 ALA A C 1
ATOM 691 O O . ALA A 1 92 ? -2.222 -17.915 5.306 1.00 71.81 92 ALA A O 1
ATOM 692 N N . VAL A 1 93 ? -1.240 -16.106 4.422 1.00 74.00 93 VAL A N 1
ATOM 693 C CA . VAL A 1 93 ? -2.099 -16.032 3.248 1.00 74.00 93 VAL A CA 1
ATOM 694 C C . VAL A 1 93 ? -1.595 -16.981 2.159 1.00 74.00 93 VAL A C 1
ATOM 696 O O . VAL A 1 93 ? -0.418 -16.973 1.811 1.00 74.00 93 VAL A O 1
ATOM 699 N N . ASP A 1 94 ? -2.496 -17.781 1.579 1.00 80.81 94 ASP A N 1
ATOM 700 C CA . ASP A 1 94 ? -2.207 -18.553 0.359 1.00 80.81 94 ASP A CA 1
ATOM 701 C C . ASP A 1 94 ? -2.206 -17.605 -0.850 1.00 80.81 94 ASP A C 1
ATOM 703 O O . ASP A 1 94 ? -3.198 -17.491 -1.578 1.00 80.81 94 ASP A O 1
ATOM 707 N N . ALA A 1 95 ? -1.106 -16.865 -1.009 1.00 83.06 95 ALA A N 1
ATOM 708 C CA . ALA A 1 95 ? -0.889 -15.917 -2.092 1.00 83.06 95 ALA A CA 1
ATOM 709 C C . ALA A 1 95 ? 0.562 -15.900 -2.559 1.00 83.06 95 ALA A C 1
ATOM 711 O O . ALA A 1 95 ? 1.494 -16.138 -1.796 1.00 83.06 95 ALA A O 1
ATOM 712 N N . ARG A 1 96 ? 0.774 -15.511 -3.821 1.00 87.31 96 ARG A N 1
ATOM 713 C CA . ARG A 1 96 ? 2.106 -15.096 -4.264 1.00 87.31 96 ARG A CA 1
ATOM 714 C C . ARG A 1 96 ? 2.437 -13.731 -3.661 1.00 87.31 96 ARG A C 1
ATOM 716 O O . ARG A 1 96 ? 1.804 -12.736 -4.018 1.00 87.31 96 ARG A O 1
ATOM 723 N N . VAL A 1 97 ? 3.446 -13.685 -2.799 1.00 87.88 97 VAL A N 1
ATOM 724 C CA . VAL A 1 97 ? 3.910 -12.448 -2.164 1.00 87.88 97 VAL A CA 1
ATOM 725 C C . VAL A 1 97 ? 5.061 -11.834 -2.957 1.00 87.88 97 VAL A C 1
ATOM 727 O O . VAL A 1 97 ? 6.030 -12.509 -3.312 1.00 87.88 97 VAL A O 1
ATOM 730 N N . TRP A 1 98 ? 4.946 -10.534 -3.217 1.00 90.44 98 TRP A N 1
ATOM 731 C CA . TRP A 1 98 ? 6.007 -9.697 -3.762 1.00 90.44 98 TRP A CA 1
ATOM 732 C C . TRP A 1 98 ? 6.438 -8.664 -2.725 1.00 90.44 98 TRP A C 1
ATOM 734 O O . TRP A 1 98 ? 5.593 -8.035 -2.085 1.00 90.44 98 TRP A O 1
ATOM 744 N N . LEU A 1 99 ? 7.744 -8.457 -2.593 1.00 88.75 99 LEU A N 1
ATOM 745 C CA . LEU A 1 99 ? 8.332 -7.446 -1.721 1.00 88.75 99 LEU A CA 1
ATOM 746 C C . LEU A 1 99 ? 9.069 -6.385 -2.549 1.00 88.75 99 LEU A C 1
ATOM 748 O O . LEU A 1 99 ? 9.643 -6.709 -3.592 1.00 88.75 99 LEU A O 1
ATOM 752 N N . PRO A 1 100 ? 9.062 -5.114 -2.121 1.00 84.44 100 PRO A N 1
ATOM 753 C CA . PRO A 1 100 ? 9.770 -4.038 -2.796 1.00 84.44 100 PRO A CA 1
ATOM 754 C C . PRO A 1 100 ? 11.290 -4.236 -2.726 1.00 84.44 100 PRO A C 1
ATOM 756 O O . PRO A 1 100 ? 11.857 -4.452 -1.658 1.00 84.44 100 PRO A O 1
ATOM 759 N N . VAL A 1 101 ? 11.969 -4.081 -3.862 1.00 79.94 101 VAL A N 1
ATOM 760 C CA . VAL A 1 101 ? 13.431 -3.973 -3.924 1.00 79.94 101 VAL A CA 1
ATOM 761 C C . VAL A 1 101 ? 13.808 -2.516 -3.675 1.00 79.94 101 VAL A C 1
ATOM 763 O O . VAL A 1 101 ? 13.671 -1.651 -4.547 1.00 79.94 101 VAL A O 1
ATOM 766 N N . ILE A 1 102 ? 14.278 -2.228 -2.463 1.00 69.19 102 ILE A N 1
ATOM 767 C CA . ILE A 1 102 ? 14.703 -0.881 -2.080 1.00 69.19 102 ILE A CA 1
ATOM 768 C C . ILE A 1 102 ? 16.141 -0.662 -2.556 1.00 69.19 102 ILE A C 1
ATOM 770 O O . ILE A 1 102 ? 17.080 -1.298 -2.084 1.00 69.19 102 ILE A O 1
ATOM 774 N N . SER A 1 103 ? 16.319 0.269 -3.492 1.00 63.25 103 SER A N 1
ATOM 775 C CA . SER A 1 103 ? 17.640 0.708 -3.950 1.00 63.25 103 SER A CA 1
ATOM 776 C C . SER A 1 103 ? 18.085 1.954 -3.189 1.00 63.25 103 SER A C 1
ATOM 778 O O . SER A 1 103 ? 17.380 2.964 -3.182 1.00 63.25 103 SER A O 1
ATOM 780 N N . ALA A 1 104 ? 19.275 1.910 -2.587 1.00 60.56 104 ALA A N 1
ATOM 781 C CA . ALA A 1 104 ? 19.886 3.083 -1.970 1.00 60.56 104 ALA A CA 1
ATOM 782 C C . ALA A 1 104 ? 20.233 4.138 -3.033 1.00 60.56 104 ALA A C 1
ATOM 784 O O . ALA A 1 104 ? 20.758 3.812 -4.101 1.00 60.56 104 ALA A O 1
ATOM 785 N N . ALA A 1 105 ? 19.969 5.412 -2.725 1.00 60.25 105 ALA A N 1
ATOM 786 C CA . ALA A 1 105 ? 20.178 6.499 -3.673 1.00 60.25 105 ALA A CA 1
ATOM 787 C C . ALA A 1 105 ? 21.649 6.663 -4.084 1.00 60.25 105 ALA A C 1
ATOM 789 O O . ALA A 1 105 ? 21.913 6.968 -5.240 1.00 60.25 105 ALA A O 1
ATOM 790 N N . ASN A 1 106 ? 22.607 6.430 -3.174 1.00 67.44 106 ASN A N 1
ATOM 791 C CA . ASN A 1 106 ? 24.059 6.494 -3.422 1.00 67.44 106 ASN A CA 1
ATOM 792 C C . ASN A 1 106 ? 24.498 7.699 -4.291 1.00 67.44 106 ASN A C 1
ATOM 794 O O . ASN A 1 106 ? 25.341 7.562 -5.174 1.00 67.44 106 ASN A O 1
ATOM 798 N N . GLY A 1 107 ? 23.898 8.877 -4.065 1.00 65.88 107 GLY A N 1
ATOM 799 C CA . GLY A 1 107 ? 24.179 10.116 -4.810 1.00 65.88 107 GLY A CA 1
ATOM 800 C C . GLY A 1 107 ? 23.459 10.267 -6.158 1.00 65.88 107 GLY A C 1
ATOM 801 O O . GLY A 1 107 ? 23.669 11.259 -6.851 1.00 65.88 107 GLY A O 1
ATOM 802 N N . ARG A 1 108 ? 22.604 9.316 -6.540 1.00 66.94 108 ARG A N 1
ATOM 803 C CA . ARG A 1 108 ? 21.777 9.368 -7.751 1.00 66.94 108 ARG A CA 1
ATOM 804 C C . ARG A 1 108 ? 20.444 10.070 -7.471 1.00 66.94 108 ARG A C 1
ATOM 806 O O . ARG A 1 108 ? 19.894 9.906 -6.377 1.00 66.94 108 ARG A O 1
ATOM 813 N N . PRO A 1 109 ? 19.880 10.798 -8.450 1.00 72.38 109 PRO A N 1
ATOM 814 C CA . PRO A 1 109 ? 18.521 11.309 -8.346 1.00 72.38 109 PRO A CA 1
ATOM 815 C C . PRO A 1 109 ? 17.528 10.173 -8.085 1.00 72.38 109 PRO A C 1
ATOM 817 O O . PRO A 1 109 ? 17.603 9.112 -8.704 1.00 72.38 109 PRO A O 1
ATOM 820 N N . LEU A 1 110 ? 16.560 10.407 -7.199 1.00 68.56 110 LEU A N 1
ATOM 821 C CA . LEU A 1 110 ? 15.531 9.419 -6.850 1.00 68.56 110 LEU A CA 1
ATOM 822 C C . LEU A 1 110 ? 14.741 8.939 -8.077 1.00 68.56 110 LEU A C 1
ATOM 824 O O . LEU A 1 110 ? 14.350 7.777 -8.146 1.00 68.56 110 LEU A O 1
ATOM 828 N N . THR A 1 111 ? 14.553 9.822 -9.059 1.00 67.69 111 THR A N 1
ATOM 829 C CA . THR A 1 111 ? 13.914 9.541 -10.352 1.00 67.69 111 THR A CA 1
ATOM 830 C C . THR A 1 111 ? 14.655 8.501 -11.193 1.00 67.69 111 THR A C 1
ATOM 832 O O . THR A 1 111 ? 14.041 7.881 -12.054 1.00 67.69 111 THR A O 1
ATOM 835 N N . GLU A 1 112 ? 15.949 8.288 -10.949 1.00 70.62 112 GLU A N 1
ATOM 836 C CA . GLU A 1 112 ? 16.787 7.331 -11.679 1.00 70.62 112 GLU A CA 1
ATOM 837 C C . GLU A 1 112 ? 16.979 6.003 -10.937 1.00 70.62 112 GLU A C 1
ATOM 839 O O . GLU A 1 112 ? 17.613 5.077 -11.461 1.00 70.62 112 GLU A O 1
ATOM 844 N N . LEU A 1 113 ? 16.480 5.901 -9.704 1.00 67.19 113 LEU A N 1
ATOM 845 C CA . LEU A 1 113 ? 16.553 4.661 -8.947 1.00 67.19 113 LEU A CA 1
ATOM 846 C C . LEU A 1 113 ? 15.526 3.672 -9.489 1.00 67.19 113 LEU A C 1
ATOM 848 O O . LEU A 1 113 ? 14.354 4.039 -9.634 1.00 67.19 113 LEU A O 1
ATOM 852 N N . PRO A 1 114 ? 15.940 2.424 -9.775 1.00 68.75 114 PRO A N 1
ATOM 853 C CA . PRO A 1 114 ? 14.997 1.413 -10.201 1.00 68.75 114 PRO A CA 1
ATOM 854 C C . PRO A 1 114 ? 13.983 1.182 -9.078 1.00 68.75 114 PRO A C 1
ATOM 856 O O . PRO A 1 114 ? 14.336 1.012 -7.909 1.00 68.75 114 PRO A O 1
ATOM 859 N N . VAL A 1 115 ? 12.709 1.201 -9.449 1.00 77.62 115 VAL A N 1
ATOM 860 C CA . VAL A 1 115 ? 11.673 0.506 -8.685 1.00 77.62 115 VAL A CA 1
ATOM 861 C C . VAL A 1 115 ? 11.735 -0.956 -9.089 1.00 77.62 115 VAL A C 1
ATOM 863 O O . VAL A 1 115 ? 12.134 -1.241 -10.207 1.00 77.62 115 VAL A O 1
ATOM 866 N N . GLY A 1 116 ? 11.395 -1.882 -8.208 1.00 80.81 116 GLY A N 1
ATOM 867 C CA . GLY A 1 116 ? 11.426 -3.304 -8.522 1.00 80.81 116 GLY A CA 1
ATOM 868 C C . GLY A 1 116 ? 10.785 -4.105 -7.411 1.00 80.81 116 GLY A C 1
ATOM 869 O O . GLY A 1 116 ? 10.641 -3.610 -6.293 1.00 80.81 116 GLY A O 1
ATOM 870 N N . PHE A 1 117 ? 10.389 -5.328 -7.733 1.00 84.88 117 PHE A N 1
ATOM 871 C CA . PHE A 1 117 ? 9.785 -6.250 -6.788 1.00 84.88 117 PHE A CA 1
ATOM 872 C C . PHE A 1 117 ? 10.452 -7.610 -6.893 1.00 84.88 117 PHE A C 1
ATOM 874 O O . PHE A 1 117 ? 10.788 -8.050 -7.991 1.00 84.88 117 PHE A O 1
ATOM 881 N N . VAL A 1 118 ? 10.611 -8.272 -5.755 1.00 83.88 118 VAL A N 1
ATOM 882 C CA . VAL A 1 118 ? 11.174 -9.614 -5.639 1.00 83.88 118 VAL A CA 1
ATOM 883 C C . VAL A 1 118 ? 10.121 -10.547 -5.053 1.00 83.88 118 VAL A C 1
ATOM 885 O O . VAL A 1 118 ? 9.422 -10.187 -4.105 1.00 83.88 118 VAL A O 1
ATOM 888 N N . SER A 1 119 ? 9.950 -11.721 -5.653 1.00 83.56 119 SER A N 1
ATOM 889 C CA . SER A 1 119 ? 9.101 -12.774 -5.079 1.00 83.56 119 SER A CA 1
ATOM 890 C C . SER A 1 119 ? 9.844 -13.544 -3.985 1.00 83.56 119 SER A C 1
ATOM 892 O O . SER A 1 119 ? 11.071 -13.503 -3.916 1.00 83.56 119 SER A O 1
ATOM 894 N N . GLU A 1 120 ? 9.132 -14.334 -3.181 1.00 72.75 120 GLU A N 1
ATOM 895 C CA . GLU A 1 120 ? 9.758 -15.241 -2.200 1.00 72.75 120 GLU A CA 1
ATOM 896 C C . GLU A 1 120 ? 10.773 -16.221 -2.827 1.00 72.75 120 GLU A C 1
ATOM 898 O O . GLU A 1 120 ? 11.706 -16.664 -2.162 1.00 72.75 120 GLU A O 1
ATOM 903 N N . GLY A 1 121 ? 10.624 -16.534 -4.121 1.00 72.94 121 GLY A N 1
ATOM 904 C CA . GLY A 1 121 ? 11.550 -17.380 -4.881 1.00 72.94 121 GLY A CA 1
ATOM 905 C C . GLY A 1 121 ? 12.809 -16.667 -5.391 1.00 72.94 121 GLY A C 1
ATOM 906 O O . GLY A 1 121 ? 13.663 -17.319 -5.988 1.00 72.94 121 GLY A O 1
ATOM 907 N N . GLY A 1 122 ? 12.936 -15.353 -5.175 1.00 76.44 122 GLY A N 1
ATOM 908 C CA . GLY A 1 122 ? 14.073 -14.545 -5.629 1.00 76.44 122 GLY A CA 1
ATOM 909 C C . GLY A 1 122 ? 13.955 -14.004 -7.057 1.00 76.44 122 GLY A C 1
ATOM 910 O O . GLY A 1 122 ? 14.898 -13.392 -7.553 1.00 76.44 122 GLY A O 1
ATOM 911 N N . ASP A 1 123 ? 12.816 -14.201 -7.728 1.00 79.38 123 ASP A N 1
ATOM 912 C CA . A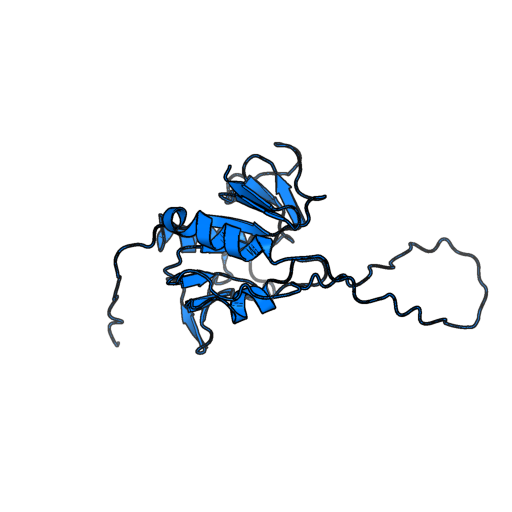SP A 1 123 ? 12.586 -13.623 -9.054 1.00 79.38 123 ASP A CA 1
ATOM 913 C C . ASP A 1 123 ? 12.314 -12.118 -8.938 1.00 79.38 123 ASP A C 1
ATOM 915 O O . ASP A 1 123 ? 11.316 -11.715 -8.335 1.00 79.38 123 ASP A O 1
ATOM 919 N N . GLU A 1 124 ? 13.177 -11.298 -9.541 1.00 83.44 124 GLU A N 1
ATOM 920 C CA . GLU A 1 124 ? 13.011 -9.845 -9.631 1.00 83.44 124 GLU A CA 1
ATOM 921 C C . GLU A 1 124 ? 12.247 -9.437 -10.900 1.00 83.44 124 GLU A C 1
ATOM 923 O O . GLU A 1 124 ? 12.537 -9.899 -12.008 1.00 83.44 124 GLU A O 1
ATOM 928 N N . THR A 1 125 ? 11.280 -8.527 -10.766 1.00 81.31 125 THR A N 1
ATOM 929 C CA . THR A 1 125 ? 10.524 -7.978 -11.898 1.00 81.31 125 THR A CA 1
ATOM 930 C C . THR A 1 125 ? 10.014 -6.562 -11.630 1.00 81.31 125 THR A C 1
ATOM 932 O O . THR A 1 125 ? 9.774 -6.155 -10.495 1.00 81.31 125 THR A O 1
ATOM 935 N N . LEU A 1 126 ? 9.809 -5.812 -12.713 1.00 76.44 126 LEU A N 1
ATOM 936 C CA . LEU A 1 126 ? 9.083 -4.534 -12.715 1.00 76.44 126 LEU A CA 1
ATOM 937 C C . LEU A 1 126 ? 7.582 -4.725 -12.960 1.00 76.44 126 LEU A C 1
ATOM 939 O O . LEU A 1 126 ? 6.771 -3.875 -12.608 1.00 76.44 126 LEU A O 1
ATOM 943 N N . ALA A 1 127 ? 7.225 -5.834 -13.608 1.00 82.31 127 ALA A N 1
ATOM 944 C CA . ALA A 1 127 ? 5.882 -6.130 -14.073 1.00 82.31 127 ALA A CA 1
ATOM 945 C C . ALA A 1 127 ? 5.228 -7.127 -13.118 1.00 82.31 127 ALA A C 1
ATOM 947 O O . ALA A 1 127 ? 5.266 -8.336 -13.352 1.00 82.31 127 ALA A O 1
ATOM 948 N N . VAL A 1 128 ? 4.678 -6.610 -12.020 1.00 83.12 128 VAL A N 1
ATOM 949 C CA . VAL A 1 128 ? 3.928 -7.408 -11.048 1.00 83.12 128 VAL A CA 1
ATOM 950 C C . VAL A 1 128 ? 2.436 -7.307 -11.342 1.00 83.12 128 VAL A C 1
ATOM 952 O O . VAL A 1 128 ? 1.875 -6.211 -11.396 1.00 83.12 128 VAL A O 1
ATOM 955 N N . GLU A 1 129 ? 1.798 -8.466 -11.492 1.00 85.81 129 GLU A N 1
ATOM 956 C CA . GLU A 1 129 ? 0.346 -8.603 -11.399 1.00 85.81 129 GLU A CA 1
ATOM 957 C C . GLU A 1 129 ? -0.028 -8.892 -9.941 1.00 85.81 129 GLU A C 1
ATOM 959 O O . GLU A 1 129 ? 0.365 -9.925 -9.394 1.00 85.81 129 GLU A O 1
ATOM 964 N N . ALA A 1 130 ? -0.764 -7.979 -9.305 1.00 89.56 130 ALA A N 1
ATOM 965 C CA . ALA A 1 130 ? -1.223 -8.105 -7.925 1.00 89.56 130 ALA A CA 1
ATOM 966 C C . ALA A 1 130 ? -2.677 -7.647 -7.784 1.00 89.56 130 ALA A C 1
ATOM 968 O O . ALA A 1 130 ? -3.127 -6.732 -8.469 1.00 89.56 130 ALA A O 1
ATOM 969 N N . ALA A 1 131 ? -3.409 -8.285 -6.872 1.00 90.06 131 ALA A N 1
ATOM 970 C CA . ALA A 1 131 ? -4.761 -7.872 -6.511 1.00 90.06 131 ALA A CA 1
ATOM 971 C C . ALA A 1 131 ? -4.746 -6.758 -5.451 1.00 90.06 131 ALA A C 1
ATOM 973 O O . ALA A 1 131 ? -5.595 -5.869 -5.473 1.00 90.06 131 ALA A O 1
ATOM 974 N N . VAL A 1 132 ? -3.772 -6.798 -4.538 1.00 90.62 132 VAL A N 1
ATOM 975 C CA . VAL A 1 132 ? -3.679 -5.891 -3.388 1.00 90.62 132 VAL A CA 1
ATOM 976 C C . VAL A 1 132 ? -2.234 -5.433 -3.185 1.00 90.62 132 VAL A C 1
ATOM 978 O O . VAL A 1 132 ? -1.306 -6.235 -3.308 1.00 90.62 132 VAL A O 1
ATOM 981 N N . VAL A 1 133 ? -2.049 -4.158 -2.845 1.00 93.44 133 VAL A N 1
ATOM 982 C CA . VAL A 1 133 ? -0.790 -3.592 -2.345 1.00 93.44 133 VAL A CA 1
ATOM 983 C C . VAL A 1 133 ? -0.998 -3.084 -0.932 1.00 93.44 133 VAL A C 1
ATOM 985 O O . VAL A 1 133 ? -1.894 -2.279 -0.687 1.00 93.44 133 VAL A O 1
ATOM 988 N N . PHE A 1 134 ? -0.114 -3.485 -0.030 1.00 92.56 134 PHE A N 1
ATOM 989 C CA . PHE A 1 134 ? 0.045 -2.844 1.263 1.00 92.56 134 PHE A CA 1
ATOM 990 C C . PHE A 1 134 ? 1.204 -1.855 1.188 1.00 92.56 134 PHE A C 1
ATOM 992 O O . PHE A 1 134 ? 2.330 -2.227 0.859 1.00 92.56 134 PHE A O 1
ATOM 999 N N . ALA A 1 135 ? 0.918 -0.586 1.463 1.00 93.25 135 ALA A N 1
ATOM 1000 C CA . ALA A 1 135 ? 1.890 0.494 1.435 1.00 93.25 135 ALA A CA 1
ATOM 1001 C C . ALA A 1 135 ? 2.140 1.005 2.866 1.00 93.25 135 ALA A C 1
ATOM 1003 O O . ALA A 1 135 ? 1.183 1.394 3.544 1.00 93.25 135 ALA A O 1
ATOM 1004 N N . PRO A 1 136 ? 3.400 1.064 3.333 1.00 90.81 136 PRO A N 1
ATOM 1005 C CA . PRO A 1 136 ? 3.729 1.699 4.599 1.00 90.81 136 PRO A CA 1
ATOM 1006 C C . PRO A 1 136 ? 3.467 3.202 4.500 1.00 90.81 136 PRO A C 1
ATOM 1008 O O . PRO A 1 136 ? 3.598 3.809 3.429 1.00 90.81 136 PRO A O 1
ATOM 1011 N N . ALA A 1 137 ? 3.110 3.827 5.616 1.00 92.62 137 ALA A N 1
ATOM 1012 C CA . ALA A 1 137 ? 2.944 5.270 5.695 1.00 92.62 137 ALA A CA 1
ATOM 1013 C C . ALA A 1 137 ? 3.189 5.782 7.115 1.00 92.62 137 ALA A C 1
ATOM 1015 O O . ALA A 1 137 ? 2.943 5.081 8.091 1.00 92.62 137 ALA A O 1
ATOM 1016 N N . LEU A 1 138 ? 3.628 7.035 7.208 1.00 92.19 138 LEU A N 1
ATOM 1017 C CA . LEU A 1 138 ? 3.688 7.793 8.456 1.00 92.19 138 LEU A CA 1
ATOM 1018 C C . LEU A 1 138 ? 2.314 8.356 8.837 1.00 92.19 138 LEU A C 1
ATOM 1020 O O . LEU A 1 138 ? 2.013 8.499 10.016 1.00 92.19 138 LEU A O 1
ATOM 1024 N N . ALA A 1 139 ? 1.489 8.678 7.839 1.00 94.69 139 ALA A N 1
ATOM 1025 C CA . ALA A 1 139 ? 0.103 9.099 8.002 1.00 94.69 139 ALA A CA 1
ATOM 1026 C C . ALA A 1 139 ? -0.671 8.884 6.695 1.00 94.69 139 ALA A C 1
ATOM 1028 O O . ALA A 1 139 ? -0.082 8.842 5.611 1.00 94.69 139 ALA A O 1
ATOM 1029 N N . VAL A 1 140 ? -1.994 8.789 6.792 1.00 97.44 140 VAL A N 1
ATOM 1030 C CA . VAL A 1 140 ? -2.904 8.810 5.638 1.00 97.44 140 VAL A CA 1
ATOM 1031 C C . VAL A 1 140 ? -4.138 9.625 5.991 1.00 97.44 140 VAL A C 1
ATOM 1033 O O . VAL A 1 140 ? -4.553 9.631 7.151 1.00 97.44 140 VAL A O 1
ATOM 1036 N N . ASP A 1 141 ? -4.716 10.324 5.022 1.00 97.31 141 ASP A N 1
ATOM 1037 C CA . ASP A 1 141 ? -5.936 11.094 5.233 1.00 97.31 141 ASP A CA 1
ATOM 1038 C C . ASP A 1 141 ? -7.197 10.424 4.661 1.00 97.31 141 ASP A C 1
ATOM 1040 O O . ASP A 1 141 ? -7.146 9.393 3.990 1.00 97.31 141 ASP A O 1
ATOM 1044 N N . GLU A 1 142 ? -8.361 11.003 4.962 1.00 96.38 142 GLU A N 1
ATOM 1045 C CA . GLU A 1 142 ? -9.682 10.501 4.548 1.00 96.38 142 GLU A CA 1
ATOM 1046 C C . GLU A 1 142 ? -9.925 10.466 3.031 1.00 96.38 142 GLU A C 1
ATOM 1048 O O . GLU A 1 142 ? -10.946 9.920 2.616 1.00 96.38 142 GLU A O 1
ATOM 1053 N N . VAL A 1 143 ? -9.035 11.046 2.220 1.00 96.44 143 VAL A N 1
ATOM 1054 C CA . VAL A 1 143 ? -9.136 11.059 0.752 1.00 96.44 143 VAL A CA 1
ATOM 1055 C C . VAL A 1 143 ? -7.979 10.317 0.077 1.00 96.44 143 VAL A C 1
ATOM 1057 O O . VAL A 1 143 ? -7.833 10.392 -1.145 1.00 96.44 143 VAL A O 1
ATOM 1060 N N . GLY A 1 144 ? -7.173 9.587 0.853 1.00 96.94 144 GLY A N 1
ATOM 1061 C CA . GLY A 1 144 ? -6.110 8.721 0.354 1.00 96.94 144 GLY A CA 1
ATOM 1062 C C . GLY A 1 144 ? -4.768 9.403 0.118 1.00 96.94 144 GLY A C 1
ATOM 1063 O O . GLY A 1 144 ? -3.883 8.769 -0.461 1.00 96.94 144 GLY A O 1
ATOM 1064 N N . VAL A 1 145 ? -4.568 10.648 0.564 1.00 97.38 145 VAL A N 1
ATOM 1065 C CA . VAL A 1 145 ? -3.228 11.253 0.586 1.00 97.38 145 VAL A CA 1
ATOM 1066 C C . VAL A 1 145 ? -2.399 10.523 1.636 1.00 97.38 145 VAL A C 1
ATOM 1068 O O . VAL A 1 145 ? -2.859 10.306 2.755 1.00 97.38 145 VAL A O 1
ATOM 1071 N N . ARG A 1 146 ? -1.181 10.114 1.273 1.00 95.81 146 ARG A N 1
ATOM 1072 C CA . ARG A 1 146 ? -0.303 9.287 2.107 1.00 95.81 146 ARG A CA 1
ATOM 1073 C C . ARG A 1 146 ? 1.028 9.990 2.324 1.00 95.81 146 ARG A C 1
ATOM 1075 O O . ARG A 1 146 ? 1.729 10.294 1.367 1.00 95.81 146 ARG A O 1
ATOM 1082 N N . LEU A 1 147 ? 1.430 10.144 3.581 1.00 93.81 147 LEU A N 1
ATOM 1083 C CA . LEU A 1 147 ? 2.756 10.638 3.932 1.00 93.81 147 LEU A CA 1
ATOM 1084 C C . LEU A 1 147 ? 3.733 9.462 4.060 1.00 93.81 147 LEU A C 1
ATOM 1086 O O . LEU A 1 147 ? 3.581 8.617 4.940 1.00 93.81 147 LEU A O 1
ATOM 1090 N N . GLY A 1 148 ? 4.734 9.389 3.183 1.00 89.38 148 GLY A N 1
ATOM 1091 C CA . GLY A 1 148 ? 5.841 8.428 3.291 1.00 89.38 148 GLY A CA 1
ATOM 1092 C C . GLY A 1 148 ? 7.042 8.977 4.071 1.00 89.38 148 GLY A C 1
ATOM 1093 O O . GLY A 1 148 ? 7.050 10.131 4.483 1.00 89.38 148 GLY A O 1
ATOM 1094 N N . GLN A 1 149 ? 8.110 8.183 4.195 1.00 84.31 149 GLN A N 1
ATOM 1095 C CA . GLN A 1 149 ? 9.379 8.592 4.832 1.00 84.31 149 GLN A CA 1
ATOM 1096 C C . GLN A 1 149 ? 10.215 9.606 4.015 1.00 84.31 149 GLN A C 1
ATOM 1098 O O . GLN A 1 149 ? 11.333 9.949 4.391 1.00 84.31 149 GLN A O 1
ATOM 1103 N N . GLY A 1 150 ? 9.694 10.083 2.883 1.00 78.38 150 GLY A N 1
ATOM 1104 C CA . GLY A 1 150 ? 10.452 10.848 1.894 1.00 78.38 150 GLY A CA 1
ATOM 1105 C C . GLY A 1 150 ? 11.170 9.945 0.884 1.00 78.38 150 GLY A C 1
ATOM 1106 O O . GLY A 1 150 ? 11.387 8.758 1.104 1.00 78.38 150 GLY A O 1
ATOM 1107 N N . GLY A 1 151 ? 11.475 10.487 -0.297 1.00 78.38 151 GLY A N 1
ATOM 1108 C CA . GLY A 1 151 ? 12.163 9.759 -1.376 1.00 78.38 151 GLY A CA 1
ATOM 1109 C C . GLY A 1 151 ? 11.281 9.325 -2.560 1.00 78.38 151 GLY A C 1
ATOM 1110 O O . GLY A 1 151 ? 11.800 8.894 -3.599 1.00 78.38 151 GLY A O 1
ATOM 1111 N N . GLY A 1 152 ? 9.953 9.432 -2.427 1.00 83.75 152 GLY A N 1
ATOM 1112 C CA . GLY A 1 152 ? 8.972 9.175 -3.494 1.00 83.75 152 GLY A CA 1
ATOM 1113 C C . GLY A 1 152 ? 9.044 7.774 -4.120 1.00 83.75 152 GLY A C 1
ATOM 1114 O O . GLY A 1 152 ? 8.618 7.582 -5.259 1.00 83.75 152 GLY A O 1
ATOM 1115 N N . TRP A 1 153 ? 9.671 6.802 -3.441 1.00 86.44 153 TRP A N 1
ATOM 1116 C CA . TRP A 1 153 ? 9.875 5.455 -3.988 1.00 86.44 153 TRP A CA 1
ATOM 1117 C C . TRP A 1 153 ? 8.534 4.759 -4.222 1.00 86.44 153 TRP A C 1
ATOM 1119 O O . TRP A 1 153 ? 8.294 4.256 -5.318 1.00 86.44 153 TRP A O 1
ATOM 1129 N N . TYR A 1 154 ? 7.635 4.811 -3.233 1.00 89.38 154 TYR A N 1
ATOM 1130 C CA . TYR A 1 154 ? 6.309 4.206 -3.341 1.00 89.38 154 TYR A CA 1
ATOM 1131 C C . TYR A 1 154 ? 5.461 4.869 -4.425 1.00 89.38 154 TYR A C 1
ATOM 1133 O O . TYR A 1 154 ? 4.809 4.155 -5.168 1.00 89.38 154 TYR A O 1
ATOM 1141 N N . ASP A 1 155 ? 5.524 6.183 -4.627 1.00 90.75 155 ASP A N 1
ATOM 1142 C CA . ASP A 1 155 ? 4.757 6.847 -5.694 1.00 90.75 155 ASP A CA 1
ATOM 1143 C C . ASP A 1 155 ? 5.212 6.398 -7.089 1.00 90.75 155 ASP A C 1
ATOM 1145 O O . ASP A 1 155 ? 4.405 6.200 -8.001 1.00 90.75 155 ASP A O 1
ATOM 1149 N N . ARG A 1 156 ? 6.517 6.155 -7.264 1.00 88.75 156 ARG A N 1
ATOM 1150 C CA . ARG A 1 156 ? 7.048 5.544 -8.491 1.00 88.75 156 ARG A CA 1
ATOM 1151 C C . ARG A 1 156 ? 6.629 4.079 -8.617 1.00 88.75 156 ARG A C 1
ATOM 1153 O O . ARG A 1 156 ? 6.181 3.674 -9.686 1.00 88.75 156 ARG A O 1
ATOM 1160 N N . ALA A 1 157 ? 6.731 3.307 -7.539 1.00 88.88 157 ALA A N 1
ATOM 1161 C CA . ALA A 1 157 ? 6.395 1.889 -7.534 1.00 88.88 157 ALA A CA 1
ATOM 1162 C C . ALA A 1 157 ? 4.898 1.657 -7.795 1.00 88.88 157 ALA A C 1
ATOM 1164 O O . ALA A 1 157 ? 4.544 0.880 -8.674 1.00 88.88 157 ALA A O 1
ATOM 1165 N N . LEU A 1 158 ? 4.014 2.390 -7.114 1.00 91.56 158 LEU A N 1
ATOM 1166 C CA . LEU A 1 158 ? 2.560 2.317 -7.276 1.00 91.56 158 LEU A CA 1
ATOM 1167 C C . LEU A 1 158 ? 2.122 2.702 -8.689 1.00 91.56 158 LEU A C 1
ATOM 1169 O O . LEU A 1 158 ? 1.220 2.075 -9.242 1.00 91.56 158 LEU A O 1
ATOM 1173 N N . ARG A 1 159 ? 2.785 3.687 -9.308 1.00 91.25 159 ARG A N 1
ATOM 1174 C CA . ARG A 1 159 ? 2.546 4.038 -10.713 1.00 91.25 159 ARG A CA 1
ATOM 1175 C C . ARG A 1 159 ? 2.840 2.858 -11.643 1.00 91.25 159 ARG A C 1
ATOM 1177 O O . ARG A 1 159 ? 2.045 2.594 -12.541 1.00 91.25 159 ARG A O 1
ATOM 1184 N N . GLU A 1 160 ? 3.934 2.130 -11.421 1.00 89.06 160 GLU A N 1
ATOM 1185 C CA . GLU A 1 160 ? 4.256 0.929 -12.204 1.00 89.06 160 GLU A CA 1
ATOM 1186 C C . GLU A 1 160 ? 3.327 -0.247 -11.892 1.00 89.06 160 GLU A C 1
ATOM 1188 O O . GLU A 1 160 ? 2.879 -0.929 -12.815 1.00 89.06 160 GLU A O 1
ATOM 1193 N N . VAL A 1 161 ? 2.953 -0.453 -10.627 1.00 91.00 161 VAL A N 1
ATOM 1194 C CA . VAL A 1 161 ? 1.995 -1.503 -10.253 1.00 91.00 161 VAL A CA 1
ATOM 1195 C C . VAL A 1 161 ? 0.644 -1.247 -10.910 1.00 91.00 161 VAL A C 1
ATOM 1197 O O . VAL A 1 161 ? 0.117 -2.149 -11.547 1.00 91.00 161 VAL A O 1
ATOM 1200 N N . AR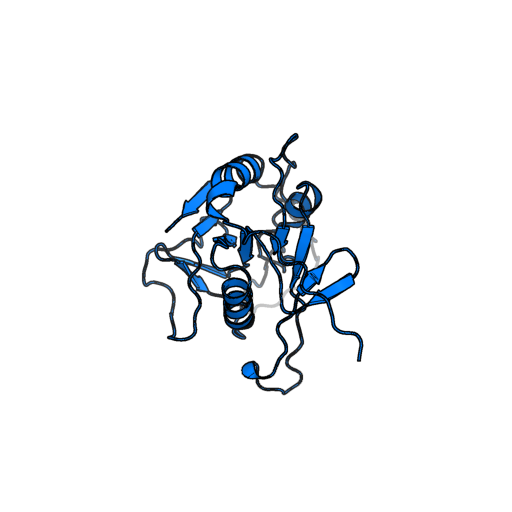G A 1 162 ? 0.110 -0.021 -10.861 1.00 92.12 162 ARG A N 1
ATOM 1201 C CA . ARG A 1 162 ? -1.171 0.328 -11.504 1.00 92.12 162 ARG A CA 1
ATOM 1202 C C . ARG A 1 162 ? -1.133 0.201 -13.030 1.00 92.12 162 ARG A C 1
ATOM 1204 O O . ARG A 1 162 ? -2.154 -0.110 -13.635 1.00 92.12 162 ARG A O 1
ATOM 1211 N N . ARG A 1 163 ? 0.032 0.387 -13.671 1.00 90.62 163 ARG A N 1
ATOM 1212 C CA . ARG A 1 163 ? 0.202 0.118 -15.115 1.00 90.62 163 ARG A CA 1
ATOM 1213 C C . ARG A 1 163 ? 0.045 -1.365 -15.452 1.00 90.62 163 ARG A C 1
ATOM 1215 O O . ARG A 1 163 ? -0.516 -1.679 -16.498 1.00 90.62 163 ARG A O 1
ATOM 1222 N N . HIS A 1 164 ? 0.546 -2.255 -14.597 1.00 89.56 164 HIS A N 1
ATOM 1223 C CA . HIS A 1 164 ? 0.503 -3.707 -14.816 1.00 89.56 164 HIS A CA 1
ATOM 1224 C C . HIS A 1 164 ? -0.742 -4.370 -14.207 1.00 89.56 164 HIS A C 1
ATOM 1226 O O . HIS A 1 164 ? -1.187 -5.402 -14.696 1.00 89.56 164 HIS A O 1
ATOM 1232 N N . SER A 1 165 ? -1.336 -3.743 -13.192 1.00 90.31 165 SER A N 1
ATOM 1233 C CA . SER A 1 165 ? -2.508 -4.203 -12.445 1.00 90.31 165 SER A CA 1
ATOM 1234 C C . SER A 1 165 ? -3.541 -3.072 -12.314 1.00 90.31 165 SER A C 1
ATOM 1236 O O . SER A 1 165 ? -3.662 -2.474 -11.246 1.00 90.31 165 SER A O 1
ATOM 1238 N N . PRO A 1 166 ? -4.305 -2.737 -13.371 1.00 89.12 166 PRO A N 1
ATOM 1239 C CA . PRO A 1 166 ? -5.232 -1.598 -13.340 1.00 89.12 166 PRO A CA 1
ATOM 1240 C C . PRO A 1 166 ? -6.347 -1.696 -12.289 1.00 89.12 166 PRO A C 1
ATOM 1242 O O . PRO A 1 166 ? -6.895 -0.673 -11.896 1.00 89.12 166 PRO A O 1
ATOM 1245 N N . GLY A 1 167 ? -6.695 -2.913 -11.857 1.00 88.75 167 GLY A N 1
ATOM 1246 C CA . GLY A 1 167 ? -7.706 -3.172 -10.827 1.00 88.75 167 GLY A CA 1
ATOM 1247 C C . GLY A 1 167 ? -7.137 -3.364 -9.421 1.00 88.75 167 GLY A C 1
ATOM 1248 O O . GLY A 1 167 ? -7.873 -3.795 -8.539 1.00 88.75 167 GLY A O 1
ATOM 1249 N N . VAL A 1 168 ? -5.843 -3.119 -9.203 1.00 92.38 168 VAL A N 1
ATOM 1250 C CA . VAL A 1 168 ? -5.208 -3.303 -7.892 1.00 92.38 168 VAL A CA 1
ATOM 1251 C C . VAL A 1 168 ? -5.783 -2.334 -6.859 1.00 92.38 168 VAL A C 1
ATOM 1253 O O . VAL A 1 168 ? -5.954 -1.153 -7.153 1.00 92.38 168 VAL A O 1
ATOM 1256 N N . LEU A 1 169 ? -6.034 -2.819 -5.641 1.00 93.44 169 LEU A N 1
ATOM 1257 C CA . LEU A 1 169 ? -6.330 -1.952 -4.499 1.00 93.44 169 LEU A CA 1
ATOM 1258 C C . LEU A 1 169 ? -5.064 -1.680 -3.694 1.00 93.44 169 LEU A C 1
ATOM 1260 O O . LEU A 1 169 ? -4.341 -2.608 -3.333 1.00 93.44 169 LEU A 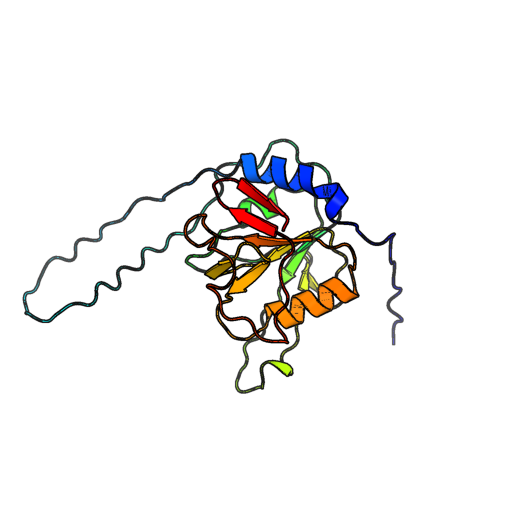O 1
ATOM 1264 N N . VAL A 1 170 ? -4.815 -0.413 -3.385 1.00 95.19 170 VAL A N 1
ATOM 1265 C CA . VAL A 1 170 ? -3.692 0.029 -2.559 1.00 95.19 170 VAL A CA 1
ATOM 1266 C C . VAL A 1 170 ? -4.211 0.459 -1.193 1.00 95.19 170 VAL A C 1
ATOM 1268 O O . VAL A 1 170 ? -5.001 1.395 -1.096 1.00 95.19 170 VAL A O 1
ATOM 1271 N N . PHE A 1 171 ? -3.729 -0.183 -0.133 1.00 94.38 171 PHE A N 1
ATOM 1272 C CA . PHE A 1 171 ? -4.042 0.174 1.246 1.00 94.38 171 PHE A CA 1
ATOM 1273 C C . PHE A 1 171 ? -2.832 0.790 1.937 1.00 94.38 171 PHE A C 1
ATOM 1275 O O . PHE A 1 171 ? -1.756 0.191 1.957 1.00 94.38 171 PHE A O 1
ATOM 1282 N N . ALA A 1 172 ? -3.011 1.962 2.547 1.00 94.81 172 ALA A N 1
ATOM 1283 C CA . ALA A 1 172 ? -2.054 2.474 3.519 1.00 94.81 172 ALA A CA 1
ATOM 1284 C C . ALA A 1 172 ? -2.225 1.726 4.848 1.00 94.81 172 ALA A C 1
ATOM 1286 O O . ALA A 1 172 ? -3.321 1.693 5.408 1.00 94.81 172 ALA A O 1
ATOM 1287 N N . CYS A 1 173 ? -1.146 1.145 5.359 1.00 90.69 173 CYS A N 1
ATOM 1288 C CA . CYS A 1 173 ? -1.128 0.445 6.639 1.00 90.69 173 CYS A CA 1
ATOM 1289 C C . CYS A 1 173 ? -0.596 1.380 7.723 1.00 90.69 173 CYS A C 1
ATOM 1291 O O . CYS A 1 173 ? 0.602 1.662 7.754 1.00 90.69 173 CYS A O 1
ATOM 1293 N N . VAL A 1 174 ? -1.479 1.874 8.596 1.00 89.44 174 VAL A N 1
ATOM 1294 C CA . VAL A 1 174 ? -1.111 2.841 9.637 1.00 89.44 174 VAL A CA 1
ATOM 1295 C C . VAL A 1 174 ? -1.842 2.604 10.957 1.00 89.44 174 VAL A C 1
ATOM 1297 O O . VAL A 1 174 ? -2.963 2.104 10.957 1.00 89.44 174 VAL A O 1
ATOM 1300 N N . PRO A 1 175 ? -1.274 3.022 12.096 1.00 84.12 175 PRO A N 1
ATOM 1301 C CA . PRO A 1 175 ? -2.021 3.129 13.345 1.00 84.12 175 PRO A CA 1
ATOM 1302 C C . PRO A 1 175 ? -3.215 4.094 13.245 1.00 84.12 175 PRO A C 1
ATOM 1304 O O . PRO A 1 175 ? -3.157 5.122 12.565 1.00 84.12 175 PRO A O 1
ATOM 1307 N N . SER A 1 176 ? -4.298 3.819 13.974 1.00 86.69 176 SER A N 1
ATOM 1308 C CA . SER A 1 176 ? -5.530 4.614 13.884 1.00 86.69 176 SER A CA 1
ATOM 1309 C C . SER A 1 176 ? -5.363 6.079 14.311 1.00 86.69 176 SER A C 1
ATOM 1311 O O . SER A 1 176 ? -6.165 6.919 13.919 1.00 86.69 176 SER A O 1
ATOM 1313 N N . ASN A 1 177 ? -4.346 6.409 15.114 1.00 89.38 177 ASN A N 1
ATOM 1314 C CA . ASN A 1 177 ? -4.066 7.779 15.566 1.00 89.38 177 ASN A CA 1
ATOM 1315 C C . ASN A 1 177 ? -3.360 8.653 14.514 1.00 89.38 177 ASN A C 1
ATOM 1317 O O . ASN A 1 177 ? -3.292 9.865 14.702 1.00 89.38 177 ASN A O 1
ATOM 1321 N N . VAL A 1 178 ? -2.842 8.059 13.436 1.00 93.12 178 VAL A N 1
ATOM 1322 C CA . VAL A 1 178 ? -2.237 8.777 12.298 1.00 93.12 178 VAL A CA 1
ATOM 1323 C C . VAL A 1 178 ? -3.081 8.656 11.021 1.00 93.12 178 VAL A C 1
ATOM 1325 O O . VAL A 1 178 ? -2.652 9.057 9.938 1.00 93.12 178 VAL A O 1
ATOM 1328 N N . TYR A 1 179 ? -4.306 8.137 11.152 1.00 95.12 179 TYR A N 1
ATOM 1329 C CA . TYR A 1 179 ? -5.368 8.343 10.177 1.00 95.12 179 TYR A CA 1
ATOM 1330 C C . TYR A 1 179 ? -6.032 9.695 10.460 1.00 95.12 179 TYR A C 1
ATOM 1332 O O . TYR A 1 179 ? -6.669 9.886 11.498 1.00 95.12 179 TYR A O 1
ATOM 1340 N N . VAL A 1 180 ? -5.823 10.659 9.567 1.00 96.88 180 VAL A N 1
ATOM 1341 C CA . VAL A 1 180 ? -6.139 12.072 9.811 1.00 96.88 180 VAL A CA 1
ATOM 1342 C C . VAL A 1 180 ? -7.238 12.590 8.886 1.00 96.88 180 VAL A C 1
ATOM 1344 O O . VAL A 1 180 ? -7.590 11.975 7.884 1.00 96.88 180 VAL A O 1
ATOM 1347 N N . ARG A 1 181 ? -7.797 13.756 9.218 1.00 97.12 181 ARG A N 1
ATOM 1348 C CA . ARG A 1 181 ? -8.809 14.418 8.382 1.00 97.12 181 ARG A CA 1
ATOM 1349 C C . ARG A 1 181 ? -8.222 14.864 7.045 1.00 97.12 181 ARG A C 1
ATOM 1351 O O . ARG A 1 181 ? -7.054 15.251 6.983 1.00 97.12 181 ARG A O 1
ATOM 1358 N N . ALA A 1 182 ? -9.066 14.876 6.016 1.00 96.69 182 ALA A N 1
ATOM 1359 C CA . ALA A 1 182 ? -8.691 15.335 4.680 1.00 96.69 182 ALA A CA 1
ATOM 1360 C C . ALA A 1 182 ? -8.031 16.728 4.695 1.00 96.69 182 ALA A C 1
ATOM 1362 O O . ALA A 1 182 ? -8.519 17.648 5.360 1.00 96.69 182 ALA A O 1
ATOM 1363 N N . GLY A 1 183 ? -6.946 16.881 3.931 1.00 94.75 183 GLY A N 1
ATOM 1364 C CA . GLY A 1 183 ? -6.251 18.162 3.743 1.00 94.75 183 GLY A CA 1
ATOM 1365 C C . GLY A 1 183 ? -5.263 18.544 4.850 1.00 94.75 183 GLY A C 1
ATOM 1366 O O . GLY A 1 183 ? -4.751 19.662 4.842 1.00 94.75 183 GLY A O 1
ATOM 1367 N N . LEU A 1 184 ? -4.989 17.646 5.804 1.00 95.69 184 LEU A N 1
ATOM 1368 C CA . LEU A 1 184 ? -3.935 17.837 6.810 1.00 95.69 184 LEU A CA 1
ATOM 1369 C C . LEU A 1 184 ? -2.554 17.369 6.342 1.00 95.69 184 LEU A C 1
ATOM 1371 O O . LEU A 1 184 ? -1.551 17.730 6.958 1.00 95.69 184 LEU A O 1
ATOM 1375 N N . LEU A 1 185 ? -2.498 16.565 5.282 1.00 96.75 185 LEU A N 1
ATOM 1376 C CA . LEU A 1 185 ? -1.251 16.077 4.708 1.00 96.75 185 LEU A CA 1
ATOM 1377 C C . LEU A 1 185 ? -0.868 16.910 3.479 1.00 96.75 185 LEU A C 1
ATOM 1379 O O . LEU A 1 185 ? -1.757 17.326 2.732 1.00 96.75 185 LEU A O 1
ATOM 1383 N N . PRO A 1 186 ? 0.435 17.169 3.265 1.00 94.06 186 PRO A N 1
ATOM 1384 C CA . PRO A 1 186 ? 0.896 17.761 2.019 1.00 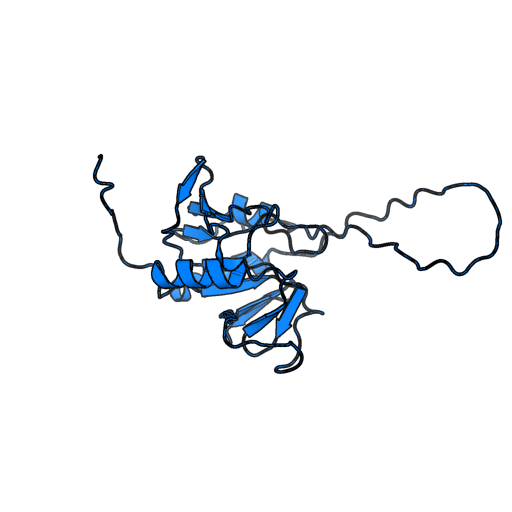94.06 186 PRO A CA 1
ATOM 1385 C C . PRO A 1 186 ? 0.642 16.787 0.864 1.00 94.06 186 PRO A C 1
ATOM 1387 O O . PRO A 1 186 ? 0.803 15.579 1.025 1.00 94.06 186 PRO A O 1
ATOM 1390 N N . GLU A 1 187 ? 0.259 17.330 -0.286 1.00 94.50 187 GLU A N 1
ATOM 1391 C CA . GLU A 1 187 ? 0.054 16.581 -1.523 1.00 94.50 187 GLU A CA 1
ATOM 1392 C C . GLU A 1 187 ? 0.708 17.340 -2.679 1.00 94.50 187 GLU A C 1
ATOM 1394 O O . GLU A 1 187 ? 0.500 18.546 -2.849 1.00 94.50 187 GLU A O 1
ATOM 1399 N N . GLU A 1 188 ? 1.481 16.622 -3.483 1.00 92.00 188 GLU A N 1
ATOM 1400 C CA . GLU A 1 188 ? 2.078 17.099 -4.721 1.00 92.00 188 GLU A CA 1
ATOM 1401 C C . GLU A 1 188 ? 1.483 16.375 -5.939 1.00 92.00 188 GLU A C 1
ATOM 1403 O O . GLU A 1 188 ? 0.957 15.270 -5.848 1.00 92.00 188 GLU A O 1
ATOM 1408 N N . GLU A 1 189 ? 1.598 16.974 -7.129 1.00 90.81 189 GLU A N 1
ATOM 1409 C CA . GLU A 1 189 ? 1.009 16.442 -8.376 1.00 90.81 189 GLU A CA 1
ATOM 1410 C C . GLU A 1 189 ? 1.465 15.011 -8.716 1.00 90.81 189 GLU A C 1
ATOM 1412 O O . GLU A 1 189 ? 0.787 14.266 -9.425 1.00 90.81 189 GLU A O 1
ATOM 1417 N N . HIS A 1 190 ? 2.641 14.621 -8.232 1.00 87.62 190 HIS A N 1
ATOM 1418 C CA . HIS A 1 190 ? 3.232 13.327 -8.529 1.00 87.62 190 HIS A CA 1
ATOM 1419 C C . HIS A 1 190 ? 2.873 12.228 -7.523 1.00 87.62 190 HIS A C 1
ATOM 1421 O O . HIS A 1 190 ? 3.216 11.065 -7.796 1.00 87.62 190 HIS A O 1
ATOM 1427 N N . ASP A 1 191 ? 2.216 12.579 -6.415 1.00 93.06 191 ASP A N 1
ATOM 1428 C CA . ASP A 1 191 ? 1.817 11.649 -5.364 1.00 93.06 191 ASP A CA 1
ATOM 1429 C C . ASP A 1 191 ? 0.722 10.707 -5.859 1.00 93.06 191 ASP A C 1
ATOM 1431 O O . ASP A 1 191 ? -0.198 11.087 -6.591 1.00 93.06 191 ASP A O 1
ATOM 1435 N N . ILE A 1 192 ? 0.825 9.437 -5.468 1.00 94.56 192 ILE A N 1
ATOM 1436 C CA . ILE A 1 192 ? -0.187 8.438 -5.801 1.00 94.56 192 ILE A CA 1
ATOM 1437 C C . ILE A 1 192 ? -1.058 8.196 -4.574 1.00 94.56 192 ILE A C 1
ATOM 1439 O O . ILE A 1 192 ? -0.635 7.547 -3.615 1.00 94.56 192 ILE A O 1
ATOM 1443 N N . ARG A 1 193 ? -2.304 8.679 -4.638 1.00 96.50 193 ARG A N 1
ATOM 1444 C CA . ARG A 1 193 ? -3.314 8.390 -3.616 1.00 96.50 193 ARG A CA 1
ATOM 1445 C C . ARG A 1 193 ? -3.579 6.895 -3.506 1.00 96.50 193 ARG A C 1
ATOM 1447 O O . ARG A 1 193 ? -3.661 6.193 -4.520 1.00 96.50 193 ARG A O 1
ATOM 1454 N N . VAL A 1 194 ? -3.748 6.438 -2.273 1.00 97.31 194 VAL A N 1
ATOM 1455 C CA . VAL A 1 194 ? -4.176 5.072 -1.964 1.00 97.31 194 VAL A CA 1
ATOM 1456 C C . VAL A 1 194 ? -5.696 4.943 -2.078 1.00 97.31 194 VAL A C 1
ATOM 1458 O O . VAL A 1 194 ? -6.417 5.938 -2.056 1.00 97.31 194 VAL A O 1
ATOM 1461 N N . ASP A 1 195 ? -6.179 3.711 -2.187 1.00 96.25 195 ASP A N 1
ATOM 1462 C CA . ASP A 1 195 ? -7.604 3.396 -2.348 1.00 96.25 195 ASP A CA 1
ATOM 1463 C C . ASP A 1 195 ? -8.294 3.148 -0.998 1.00 96.25 195 ASP A C 1
ATOM 1465 O O . ASP A 1 195 ? -9.519 3.185 -0.889 1.00 96.25 195 ASP A O 1
ATOM 1469 N N . GLY A 1 196 ? -7.507 2.909 0.051 1.00 94.19 196 GLY A N 1
ATOM 1470 C CA . GLY A 1 196 ? -8.016 2.726 1.397 1.00 94.19 196 GLY A CA 1
ATOM 1471 C C . GLY A 1 196 ? -6.944 2.781 2.475 1.00 94.19 196 GLY A C 1
ATOM 1472 O O . GLY A 1 196 ? -5.746 2.913 2.213 1.00 94.19 196 GLY A O 1
ATOM 1473 N N . VAL A 1 197 ? -7.397 2.636 3.713 1.00 93.25 197 VAL A N 1
ATOM 1474 C CA . VAL A 1 197 ? -6.565 2.572 4.913 1.00 93.25 197 VAL A CA 1
ATOM 1475 C C . VAL A 1 197 ? -6.870 1.306 5.693 1.00 93.25 197 VAL A C 1
ATOM 1477 O O . VAL A 1 197 ? -8.020 0.870 5.751 1.00 93.25 197 VAL A O 1
ATOM 1480 N N . ILE A 1 198 ? -5.840 0.740 6.310 1.00 88.75 198 ILE A N 1
ATOM 1481 C CA . ILE A 1 198 ? -5.932 -0.340 7.283 1.00 88.75 198 ILE A CA 1
ATOM 1482 C C . ILE A 1 198 ? -5.251 0.113 8.572 1.00 88.75 198 ILE A C 1
ATOM 1484 O O . ILE A 1 198 ? -4.113 0.583 8.546 1.00 88.75 198 ILE A O 1
ATOM 1488 N N . THR A 1 199 ? -5.955 -0.064 9.684 1.00 84.62 199 THR A N 1
ATOM 1489 C CA . THR A 1 199 ? -5.535 0.237 11.051 1.00 84.62 199 THR A CA 1
ATOM 1490 C C . THR A 1 199 ? -5.853 -0.934 11.977 1.00 84.62 199 THR A C 1
ATOM 1492 O O . THR A 1 199 ? -6.542 -1.885 11.606 1.00 84.62 199 THR A O 1
ATOM 1495 N N . GLU A 1 200 ? -5.404 -0.858 13.228 1.00 75.62 200 GLU A N 1
ATOM 1496 C CA . GLU A 1 200 ? -5.750 -1.844 14.253 1.00 75.62 200 GLU A CA 1
ATOM 1497 C C . GLU A 1 200 ? -7.231 -1.808 14.664 1.00 75.62 200 GLU A C 1
ATOM 1499 O O . GLU A 1 200 ? -7.713 -2.722 15.327 1.00 75.62 200 GLU A O 1
ATOM 1504 N N . THR A 1 201 ? -7.957 -0.743 14.310 1.00 76.94 201 THR A N 1
ATOM 1505 C CA . THR A 1 201 ? -9.396 -0.612 14.583 1.00 76.94 201 THR A CA 1
ATOM 1506 C C . THR A 1 201 ? -10.254 -1.040 13.396 1.00 76.94 201 THR A C 1
ATOM 1508 O O . THR A 1 201 ? -11.469 -1.167 13.536 1.00 76.94 201 THR A O 1
ATOM 1511 N N . GLY A 1 202 ? -9.643 -1.236 12.226 1.00 77.56 202 GLY A N 1
ATOM 1512 C CA . GLY A 1 202 ? -10.281 -1.797 11.047 1.00 77.56 202 GLY A CA 1
ATOM 1513 C C . GLY A 1 202 ? -9.743 -1.229 9.737 1.00 77.56 202 GLY A C 1
ATOM 1514 O O . GLY A 1 202 ? -8.604 -0.797 9.664 1.00 77.56 202 GLY A O 1
ATOM 1515 N N . TRP A 1 203 ? -10.551 -1.228 8.680 1.00 85.75 203 TRP A N 1
ATOM 1516 C CA . TRP A 1 203 ? -10.164 -0.696 7.368 1.00 85.75 203 TRP A CA 1
ATOM 1517 C C . TRP A 1 203 ? -11.294 0.117 6.759 1.00 85.75 203 TRP A C 1
ATOM 1519 O O . TRP A 1 203 ? -12.444 0.066 7.206 1.00 85.75 203 TRP A O 1
ATOM 1529 N N . ARG A 1 204 ? -10.952 0.858 5.710 1.00 86.00 204 ARG A N 1
ATOM 1530 C CA . ARG A 1 204 ? -11.890 1.667 4.944 1.00 86.00 204 ARG A CA 1
ATOM 1531 C C . ARG A 1 204 ? -11.385 1.870 3.519 1.00 86.00 204 ARG A C 1
ATOM 1533 O O . ARG A 1 204 ? -10.187 2.047 3.328 1.00 86.00 204 ARG A O 1
ATOM 1540 N N . LEU A 1 205 ? -12.306 1.893 2.555 1.00 90.88 205 LEU A N 1
ATOM 1541 C CA . LEU A 1 205 ? -12.077 2.439 1.211 1.00 90.88 205 LEU A CA 1
ATOM 1542 C C . LEU A 1 205 ? -12.506 3.905 1.156 1.00 90.88 205 LEU A C 1
ATOM 1544 O O . LEU A 1 205 ? -13.437 4.304 1.870 1.00 90.88 205 LEU A O 1
ATOM 1548 N N . PHE A 1 206 ? -11.827 4.677 0.316 1.00 91.44 206 PHE A N 1
ATOM 1549 C CA . PHE A 1 206 ? -12.118 6.090 0.082 1.00 91.44 206 PHE A CA 1
ATOM 1550 C C . PHE A 1 206 ? -13.081 6.310 -1.086 1.00 91.44 206 PHE A C 1
ATOM 1552 O O . PHE A 1 206 ? -13.087 5.487 -2.029 1.00 91.44 206 PHE A O 1
#

Secondary structure (DSSP, 8-state):
---------SPPBGGGGHHHHHHHHTT---B---------------------------BB-S---S-----SEEE--PPPTTSBP-HHHHHHSSSEEEEE-----TTS-GGGSPP-EEETT--EES----SEEEEE-SEEETT--EE-SSS-HHHHHHHHHHHH-TB-EEEEE--GGGEE-TTSS---TT----SEEEETTEEEE-

Sequence (206 aa):
MRKIRRDTGPALDGSKYAAEVWSLFSAVSRSVKGTETRSVEGAETEGVQADESVSDVTWQQSAAPSEIGKIPALIGYDALPGELSLREFLSAVDARVWLPVISAANGRPLTELPVGFVSEGGDETLAVEAAVVFAPALAVDEVGVRLGQGGGWYDRALREVRRHSPGVLVFACVPSNVYVRAGLLPEEEHDIRVDGVITETGWRLF

Foldseek 3Di:
DDPDDPPDDPFAALVVQVVLVQVFLVQFDFDFDDDPPPDDDDDDDDDDDPPPPPPQRAGDGPDGPPDGPAFAAEEEECDDRQWHGCVRVVVRHNYWYKYWDDDDCPVPQLVPDDTWIATPVGDIDLQDRGSEYEDEAPAAEPFQQGHHPDSCNVLVSVVSNCVNRVNHAYEYEHAPVRHYYPPPDDDDPSGDGGQKYQHSVGIDGD

pLDDT: mean 72.07, std 21.87, range [24.39, 97.44]

Radius of gyration: 19.22 Å; chains: 1; bounding box: 40×40×65 Å